Protein AF-A0A3C0Y148-F1 (afdb_monomer_lite)

Sequence (376 aa):
MMKISKRAYILLGVFLISLIPVYYTIFHAMPSPDDFAMADIDRDSSLFVESVRLAVWYWVGWVGMWFASFYETFCNPLNLFSDIRGWYGVVMCLVFTFFLASVFMLVRAVLRNLLHEEEKDALVYGFVLTAFVMVNIDIYFEIFMWLCGSHYGVAVSLSFFFIALLTGHLEHGRGVVSAVILSLLGMITCSNYMVAVWVGVVYLFLLIRDRKKGDGTPAGIRYYLGVKVVPLYFCVLGGLSAVLAPGNFSRNTSMDSSSLSFWKTGLQNTFIAYRDFSKQLIFNPLLFFGLALTVILAYHIAKRKGTTLSFRPVPLLLCLFAVPPVMLLPVALGYDHHDFPNRIQFVFNTYSITAALTGAVILGIVLAEKTEFDRK

Radius of gyration: 21.57 Å; chains: 1; bounding box: 63×50×64 Å

pLDDT: mean 87.16, std 10.18, range [50.34, 98.12]

Structure (mmCIF, N/CA/C/O backbone):
data_AF-A0A3C0Y148-F1
#
_entry.id   AF-A0A3C0Y148-F1
#
loop_
_atom_site.group_PDB
_atom_site.id
_atom_site.type_symbol
_atom_site.label_atom_id
_atom_site.label_alt_id
_atom_site.label_comp_id
_atom_site.label_asym_id
_atom_site.label_entity_id
_atom_site.label_seq_id
_atom_site.pdbx_PDB_ins_code
_atom_site.Cartn_x
_atom_site.Cartn_y
_atom_site.Cartn_z
_atom_site.occupancy
_atom_site.B_iso_or_equiv
_atom_site.auth_seq_id
_atom_site.auth_comp_id
_atom_site.auth_asym_id
_atom_site.auth_atom_id
_atom_site.pdbx_PDB_model_num
ATOM 1 N N . MET A 1 1 ? -28.955 -7.710 5.550 1.00 52.69 1 MET A N 1
ATOM 2 C CA . MET A 1 1 ? -27.881 -7.028 4.786 1.00 52.69 1 MET A CA 1
ATOM 3 C C . MET A 1 1 ? -28.086 -5.524 4.877 1.00 52.69 1 MET A C 1
ATOM 5 O O . MET A 1 1 ? -29.118 -5.052 4.417 1.00 52.69 1 MET A O 1
ATOM 9 N N . MET A 1 2 ? -27.145 -4.768 5.453 1.00 68.44 2 MET A N 1
ATOM 10 C CA . MET A 1 2 ? -27.220 -3.300 5.414 1.00 68.44 2 MET A CA 1
ATOM 11 C C . MET A 1 2 ? -27.095 -2.806 3.965 1.00 68.44 2 MET A C 1
ATOM 13 O O . MET A 1 2 ? -26.196 -3.237 3.227 1.00 68.44 2 MET A O 1
ATOM 17 N N . LYS A 1 3 ? -28.034 -1.949 3.552 1.00 85.56 3 LYS A N 1
ATOM 18 C CA . LYS A 1 3 ? -28.029 -1.269 2.252 1.00 85.56 3 LYS A CA 1
ATOM 19 C C . LYS A 1 3 ? -27.154 -0.017 2.355 1.00 85.56 3 LYS A C 1
ATOM 21 O O . LYS A 1 3 ? -27.186 0.652 3.381 1.00 85.56 3 LYS A O 1
ATOM 26 N N . ILE A 1 4 ? -26.378 0.263 1.311 1.00 91.31 4 ILE A N 1
ATOM 27 C CA . ILE A 1 4 ? -25.636 1.526 1.178 1.00 91.31 4 ILE A CA 1
ATOM 28 C C . ILE A 1 4 ? -26.664 2.645 0.963 1.00 91.31 4 ILE A C 1
ATOM 30 O O . ILE A 1 4 ? -27.636 2.448 0.223 1.00 91.31 4 ILE A O 1
ATOM 34 N N . SER A 1 5 ? -26.495 3.795 1.615 1.00 94.75 5 SER A N 1
ATOM 35 C CA . SER A 1 5 ? -27.419 4.916 1.432 1.00 94.75 5 SER A CA 1
ATOM 36 C C . SER A 1 5 ? -27.313 5.514 0.030 1.00 94.75 5 SER A C 1
ATOM 38 O O . SER A 1 5 ? -26.276 5.465 -0.634 1.00 94.75 5 SER A O 1
ATOM 40 N N . LYS A 1 6 ? -28.393 6.161 -0.425 1.00 95.69 6 LYS A N 1
ATOM 41 C CA . LYS A 1 6 ? -28.408 6.876 -1.711 1.00 95.69 6 LYS A CA 1
ATOM 42 C C . LYS A 1 6 ? -27.272 7.908 -1.810 1.00 95.69 6 LYS A C 1
ATOM 44 O O . LYS A 1 6 ? -26.701 8.070 -2.880 1.00 95.69 6 LYS A O 1
ATOM 49 N N . ARG A 1 7 ? -26.923 8.578 -0.703 1.00 95.94 7 ARG A N 1
ATOM 50 C CA . ARG A 1 7 ? -25.850 9.588 -0.656 1.00 95.94 7 ARG A CA 1
ATOM 51 C C . ARG A 1 7 ? -24.476 8.962 -0.886 1.00 95.94 7 ARG A C 1
ATOM 53 O O . ARG A 1 7 ? -23.726 9.465 -1.715 1.00 95.94 7 ARG A O 1
ATOM 60 N N . ALA A 1 8 ? -24.186 7.847 -0.217 1.00 94.69 8 ALA A N 1
ATOM 61 C CA . ALA A 1 8 ? -22.944 7.107 -0.414 1.00 94.69 8 ALA A CA 1
ATOM 62 C C . ALA A 1 8 ? -22.823 6.565 -1.851 1.00 94.69 8 ALA A C 1
ATOM 64 O O . ALA A 1 8 ? -21.765 6.693 -2.460 1.00 94.69 8 ALA A O 1
ATOM 65 N N . TYR A 1 9 ? -23.913 6.054 -2.439 1.00 95.56 9 TYR A N 1
ATOM 66 C CA . TYR A 1 9 ? -23.920 5.647 -3.851 1.00 95.56 9 TYR A CA 1
ATOM 67 C C . TYR A 1 9 ? -23.642 6.804 -4.812 1.00 95.56 9 TYR A C 1
ATOM 69 O O . TYR A 1 9 ? -22.845 6.640 -5.732 1.00 95.56 9 TYR A O 1
ATOM 77 N N . ILE A 1 10 ? -24.281 7.961 -4.608 1.00 97.00 10 ILE A N 1
ATOM 78 C CA . ILE A 1 10 ? -24.050 9.146 -5.444 1.00 97.00 10 ILE A CA 1
ATOM 79 C C . ILE A 1 10 ? -22.590 9.583 -5.338 1.00 97.00 10 ILE A C 1
ATOM 81 O O . ILE A 1 10 ? -21.957 9.803 -6.364 1.00 97.00 10 ILE A O 1
ATOM 85 N N . LEU A 1 11 ? -22.041 9.658 -4.122 1.00 96.56 11 LEU A N 1
ATOM 86 C CA . LEU A 1 11 ? -20.648 10.044 -3.917 1.00 96.56 11 LEU A CA 1
ATOM 87 C C . LEU A 1 11 ? -19.682 9.083 -4.622 1.00 96.56 11 LEU A C 1
ATOM 89 O O . LEU A 1 11 ? -18.785 9.533 -5.329 1.00 96.56 11 LEU A O 1
ATOM 93 N N . LEU A 1 12 ? -19.883 7.771 -4.464 1.00 96.56 12 LEU A N 1
ATOM 94 C CA . LEU A 1 12 ? -19.076 6.767 -5.152 1.00 96.56 12 LEU A CA 1
ATOM 95 C C . LEU A 1 12 ? -19.204 6.899 -6.674 1.00 96.56 12 LEU A C 1
ATOM 97 O O . LEU A 1 12 ? -18.200 6.837 -7.370 1.00 96.56 12 LEU A O 1
ATOM 101 N N . GLY A 1 13 ? -20.415 7.119 -7.192 1.00 97.00 13 GLY A N 1
ATOM 102 C CA . GLY A 1 13 ? -20.649 7.334 -8.620 1.00 97.00 13 GLY A CA 1
ATOM 103 C C . GLY A 1 13 ? -19.918 8.565 -9.159 1.00 97.00 13 GLY A C 1
ATOM 104 O O . GLY A 1 13 ? -19.234 8.465 -10.172 1.00 97.00 13 GLY A O 1
ATOM 105 N N . VAL A 1 14 ? -19.996 9.700 -8.456 1.00 96.69 14 VAL A N 1
ATOM 106 C CA . VAL A 1 14 ? -19.265 10.931 -8.809 1.00 96.69 14 VAL A CA 1
ATOM 107 C C . VAL A 1 14 ? -17.757 10.689 -8.795 1.00 96.69 14 VAL A C 1
ATOM 109 O O . VAL A 1 14 ? -17.070 11.078 -9.736 1.00 96.69 14 VAL A O 1
ATOM 112 N N . PHE A 1 15 ? -17.248 9.993 -7.775 1.00 95.50 15 PHE A N 1
ATOM 113 C CA . PHE A 1 15 ? -15.838 9.624 -7.701 1.00 95.50 15 PHE A CA 1
ATOM 114 C C . PHE A 1 15 ? -15.419 8.741 -8.885 1.00 95.50 15 PHE A C 1
ATOM 116 O O . PHE A 1 15 ? -14.456 9.065 -9.572 1.00 95.50 15 PHE A O 1
ATOM 123 N N . LEU A 1 16 ? -16.164 7.678 -9.196 1.00 95.62 16 LEU A N 1
ATOM 124 C CA . LEU A 1 16 ? -15.852 6.789 -10.320 1.00 95.62 16 LEU A CA 1
ATOM 125 C C . LEU A 1 16 ? -15.888 7.519 -11.671 1.00 95.62 16 LEU A C 1
ATOM 127 O O . LEU A 1 16 ? -15.011 7.297 -12.501 1.00 95.62 16 LEU A O 1
ATOM 131 N N . ILE A 1 17 ? -16.846 8.427 -11.876 1.00 96.75 17 ILE A N 1
ATOM 132 C CA . ILE A 1 17 ? -16.904 9.272 -13.079 1.00 96.75 17 ILE A CA 1
ATOM 133 C C . ILE A 1 17 ? -15.676 10.188 -13.155 1.00 96.75 17 ILE A C 1
ATOM 135 O O . ILE A 1 17 ? -15.088 10.335 -14.225 1.00 96.75 17 ILE A O 1
ATOM 139 N N . SER A 1 18 ? -15.242 10.759 -12.027 1.00 93.56 18 SER A N 1
ATOM 140 C CA . SER A 1 18 ? -14.049 11.617 -11.974 1.00 93.56 18 SER A CA 1
ATOM 141 C C . SER A 1 18 ? -12.744 10.883 -12.305 1.00 93.56 18 SER A C 1
ATOM 143 O O . SER A 1 18 ? -11.774 11.524 -12.696 1.00 93.56 18 SER A O 1
ATOM 145 N N . LEU A 1 19 ? -12.723 9.547 -12.214 1.00 94.12 19 LEU A N 1
ATOM 146 C CA . LEU A 1 19 ? -11.573 8.731 -12.605 1.00 94.12 19 LEU A CA 1
ATOM 147 C C . LEU A 1 19 ? -11.515 8.450 -14.114 1.00 94.12 19 LEU A C 1
ATOM 149 O O . LEU A 1 19 ? -10.474 8.005 -14.591 1.00 94.12 19 LEU A O 1
ATOM 153 N N . ILE A 1 20 ? -12.582 8.705 -14.883 1.00 95.38 20 ILE A N 1
ATOM 154 C CA . ILE A 1 20 ? -12.613 8.416 -16.330 1.00 95.38 20 ILE A CA 1
ATOM 155 C C . ILE A 1 20 ? -11.461 9.106 -17.082 1.00 95.38 20 ILE A C 1
ATOM 157 O O . ILE A 1 20 ? -10.777 8.411 -17.834 1.00 95.38 20 ILE A O 1
ATOM 161 N N . PRO A 1 21 ? -11.164 10.409 -16.876 1.00 93.38 21 PRO A N 1
ATOM 162 C CA . PRO A 1 21 ? -10.022 11.048 -17.532 1.00 93.38 21 PRO A CA 1
ATOM 163 C C . PRO A 1 21 ? -8.678 10.398 -17.168 1.00 93.38 21 PRO A C 1
ATOM 165 O O . PRO A 1 21 ? -7.797 10.289 -18.020 1.00 93.38 21 PRO A O 1
ATOM 168 N N . VAL A 1 22 ? -8.529 9.920 -15.926 1.00 91.94 22 VAL A N 1
ATOM 169 C CA . VAL A 1 22 ? -7.312 9.240 -15.454 1.00 91.94 22 VAL A CA 1
ATOM 170 C C . VAL A 1 22 ? -7.137 7.910 -16.184 1.00 91.94 22 VAL A C 1
ATOM 172 O O . VAL A 1 22 ? -6.092 7.681 -16.784 1.00 91.94 22 VAL A O 1
ATOM 175 N N . TYR A 1 23 ? -8.180 7.074 -16.224 1.00 94.06 23 TYR A N 1
ATOM 176 C CA . TYR A 1 23 ? -8.165 5.819 -16.985 1.00 94.06 23 TYR A CA 1
ATOM 177 C C . TYR A 1 23 ? -7.927 6.043 -18.477 1.00 94.06 23 TYR A C 1
ATOM 179 O O . TYR A 1 23 ? -7.158 5.304 -19.081 1.00 94.06 23 TYR A O 1
ATOM 187 N N . TYR A 1 24 ? -8.546 7.065 -19.070 1.00 94.25 24 TYR A N 1
ATOM 188 C CA . TYR A 1 24 ? -8.332 7.403 -20.477 1.00 94.25 24 TYR A CA 1
ATOM 189 C C . TYR A 1 24 ? -6.867 7.765 -20.750 1.00 94.25 24 TYR A C 1
ATOM 191 O O . TYR A 1 24 ? -6.277 7.305 -21.724 1.00 94.25 24 TYR A O 1
ATOM 199 N N . THR A 1 25 ? -6.261 8.545 -19.856 1.00 92.50 25 THR A N 1
ATOM 200 C CA . THR A 1 25 ? -4.861 8.961 -19.977 1.00 92.50 25 THR A CA 1
ATOM 201 C C . THR A 1 25 ? -3.908 7.777 -19.817 1.00 92.50 25 THR A C 1
ATOM 203 O O . THR A 1 25 ? -2.996 7.620 -20.622 1.00 92.50 25 THR A O 1
ATOM 206 N N . ILE A 1 26 ? -4.150 6.912 -18.828 1.00 92.94 26 ILE A N 1
ATOM 207 C CA . ILE A 1 26 ? -3.382 5.679 -18.614 1.00 92.94 26 ILE A CA 1
ATOM 208 C C . ILE A 1 26 ? -3.500 4.749 -19.827 1.00 92.94 26 ILE A C 1
ATOM 210 O O . ILE A 1 26 ? -2.498 4.230 -20.311 1.00 92.94 26 ILE A O 1
ATOM 214 N N . PHE A 1 27 ? -4.714 4.565 -20.351 1.00 93.44 27 PHE A N 1
ATOM 215 C CA . PHE A 1 27 ? -4.968 3.668 -21.476 1.00 93.44 27 PHE A CA 1
ATOM 216 C C . PHE A 1 27 ? -4.222 4.092 -22.748 1.00 93.44 27 PHE A C 1
ATOM 218 O O . PHE A 1 27 ? -3.782 3.248 -23.522 1.00 93.44 27 PHE A O 1
ATOM 225 N N . HIS A 1 28 ? -4.071 5.399 -22.959 1.00 92.25 28 HIS A N 1
ATOM 226 C CA . HIS A 1 28 ? -3.367 5.956 -24.111 1.00 92.25 28 HIS A CA 1
ATOM 227 C C . HIS A 1 28 ? -1.892 6.286 -23.843 1.00 92.25 28 HIS A C 1
ATOM 229 O O . HIS A 1 28 ? -1.231 6.843 -24.724 1.00 92.25 28 HIS A O 1
ATOM 235 N N . ALA A 1 29 ? -1.365 5.947 -22.664 1.00 89.31 29 ALA A N 1
ATOM 236 C CA . ALA A 1 29 ? 0.044 6.133 -22.361 1.00 89.31 29 ALA A CA 1
ATOM 237 C C . ALA A 1 29 ? 0.913 5.187 -23.206 1.00 89.31 29 ALA A C 1
ATOM 239 O O . ALA A 1 29 ? 0.540 4.047 -23.489 1.00 89.31 29 ALA A O 1
ATOM 240 N N . MET A 1 30 ? 2.073 5.680 -23.639 1.00 85.62 30 MET A N 1
ATOM 241 C CA . MET A 1 30 ? 3.012 4.912 -24.456 1.00 85.62 30 MET A CA 1
ATOM 242 C C . MET A 1 30 ? 4.079 4.260 -23.571 1.00 85.62 30 MET A C 1
ATOM 244 O O . MET A 1 30 ? 4.468 4.863 -22.567 1.00 85.62 30 MET A O 1
ATOM 248 N N . PRO A 1 31 ? 4.594 3.076 -23.950 1.00 87.44 31 PRO A N 1
ATOM 249 C CA . PRO A 1 31 ? 5.736 2.480 -23.274 1.00 87.44 31 PRO A CA 1
ATOM 250 C C . PRO A 1 31 ? 6.933 3.436 -23.249 1.00 87.44 31 PRO A C 1
ATOM 252 O O . PRO A 1 31 ? 7.277 4.058 -24.258 1.00 87.44 31 PRO A O 1
ATOM 255 N N . SER A 1 32 ? 7.554 3.547 -22.084 1.00 87.56 32 SER A N 1
ATOM 256 C CA . SER A 1 32 ? 8.812 4.247 -21.860 1.00 87.56 32 SER A CA 1
ATOM 257 C C . SER A 1 32 ? 10.003 3.392 -22.327 1.00 87.56 32 SER A C 1
ATOM 259 O O . SER A 1 32 ? 9.869 2.172 -22.449 1.00 87.56 32 SER A O 1
ATOM 261 N N . PRO A 1 33 ? 11.190 3.985 -22.567 1.00 86.50 33 PRO A N 1
ATOM 262 C CA . PRO A 1 33 ? 12.399 3.230 -22.917 1.00 86.50 33 PRO A CA 1
ATOM 263 C C . PRO A 1 33 ? 12.731 2.093 -21.939 1.00 86.50 33 PRO A C 1
ATOM 265 O O . PRO A 1 33 ? 13.149 1.019 -22.370 1.00 86.50 33 PRO A O 1
ATOM 268 N N . ASP A 1 34 ? 12.483 2.296 -20.642 1.00 83.69 34 ASP A N 1
ATOM 269 C CA . ASP A 1 34 ? 12.737 1.292 -19.604 1.00 83.69 34 ASP A CA 1
ATOM 270 C C . ASP A 1 34 ? 11.835 0.053 -19.764 1.00 83.69 34 ASP A C 1
ATOM 272 O O . ASP A 1 34 ? 12.247 -1.063 -19.452 1.00 83.69 34 ASP A O 1
ATOM 276 N N . ASP A 1 35 ? 10.624 0.218 -20.304 1.00 86.38 35 ASP A N 1
ATOM 277 C CA . ASP A 1 35 ? 9.703 -0.902 -20.536 1.00 86.38 35 ASP A CA 1
ATOM 278 C C . ASP A 1 35 ? 10.192 -1.811 -21.663 1.00 86.38 35 ASP A C 1
ATOM 280 O O . ASP A 1 35 ? 10.000 -3.027 -21.602 1.00 86.38 35 ASP A O 1
ATOM 284 N N . PHE A 1 36 ? 10.851 -1.230 -22.672 1.00 87.44 36 PHE A N 1
ATOM 285 C CA . PHE A 1 36 ? 11.494 -1.985 -23.745 1.00 87.44 36 PHE A CA 1
ATOM 286 C C . PHE A 1 36 ? 12.719 -2.745 -23.237 1.00 87.44 36 PHE A C 1
ATOM 288 O O . PHE A 1 36 ? 12.919 -3.887 -23.641 1.00 87.44 36 PHE A O 1
ATOM 295 N N . ALA A 1 37 ? 13.494 -2.166 -22.313 1.00 85.56 37 ALA A N 1
ATOM 296 C CA . ALA A 1 37 ? 14.628 -2.856 -21.696 1.00 85.56 37 ALA A CA 1
ATOM 297 C C . ALA A 1 37 ? 14.189 -4.116 -20.926 1.00 85.56 37 ALA A C 1
ATOM 299 O O . ALA A 1 37 ? 14.881 -5.129 -20.950 1.00 85.56 37 ALA A O 1
ATOM 300 N N . MET A 1 38 ? 13.004 -4.089 -20.307 1.00 86.81 38 MET A N 1
ATOM 301 C CA . MET A 1 38 ? 12.424 -5.251 -19.616 1.00 86.81 38 MET A CA 1
ATOM 302 C C . MET A 1 38 ? 11.699 -6.241 -20.544 1.00 86.81 38 MET A C 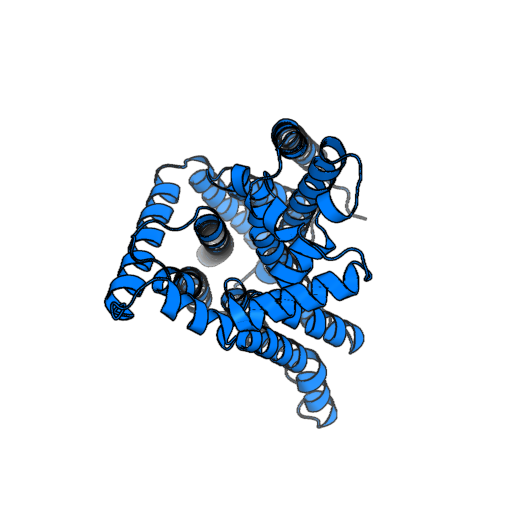1
ATOM 304 O O . MET A 1 38 ? 11.219 -7.282 -20.083 1.00 86.81 38 MET A O 1
ATOM 308 N N . ALA A 1 39 ? 11.600 -5.925 -21.838 1.00 85.94 39 ALA A N 1
ATOM 309 C CA . ALA A 1 39 ? 11.008 -6.772 -22.873 1.00 85.94 39 ALA A CA 1
ATOM 310 C C . ALA A 1 39 ? 12.053 -7.490 -23.749 1.00 85.94 39 ALA A C 1
ATOM 312 O O . ALA A 1 39 ? 11.691 -8.270 -24.629 1.00 85.94 39 ALA A O 1
ATOM 313 N N . ASP A 1 40 ? 13.344 -7.242 -23.516 1.00 80.06 40 ASP A N 1
ATOM 314 C CA . ASP A 1 40 ? 14.441 -7.877 -24.247 1.00 80.06 40 ASP A CA 1
ATOM 315 C C . ASP A 1 40 ? 14.705 -9.292 -23.702 1.00 80.06 40 ASP A C 1
ATOM 317 O O . ASP A 1 40 ? 15.634 -9.534 -22.932 1.00 80.06 40 ASP A O 1
ATOM 321 N N . ILE A 1 41 ? 13.797 -10.219 -24.027 1.00 82.12 41 ILE A N 1
ATOM 322 C CA . ILE A 1 41 ? 13.858 -11.624 -23.605 1.00 82.12 41 ILE A CA 1
ATOM 323 C C . ILE A 1 41 ? 14.256 -12.547 -24.757 1.00 82.12 41 ILE A C 1
ATOM 325 O O . ILE A 1 41 ? 13.813 -12.385 -25.898 1.00 82.12 41 ILE A O 1
ATOM 329 N N . ASP A 1 42 ? 15.037 -13.575 -24.429 1.00 76.19 42 ASP A N 1
ATOM 330 C CA . ASP A 1 42 ? 15.340 -14.663 -25.352 1.00 76.19 42 ASP A CA 1
ATOM 331 C C . ASP A 1 42 ? 14.078 -15.514 -25.589 1.00 76.19 42 ASP A C 1
ATOM 333 O O . ASP A 1 42 ? 13.463 -16.033 -24.653 1.00 76.19 42 ASP A O 1
ATOM 337 N N . ARG A 1 43 ? 13.658 -15.643 -26.852 1.00 74.50 43 ARG A N 1
ATOM 338 C CA . ARG A 1 43 ? 12.416 -16.341 -27.226 1.00 74.50 43 ARG A CA 1
ATOM 339 C C . ARG A 1 43 ? 12.562 -17.861 -27.283 1.00 74.50 43 ARG A C 1
ATOM 341 O O . ARG A 1 43 ? 11.562 -18.544 -27.507 1.00 74.50 43 ARG A O 1
ATOM 348 N N . ASP A 1 44 ? 13.759 -18.389 -27.042 1.00 83.06 44 ASP A N 1
ATOM 349 C CA . ASP A 1 44 ? 14.019 -19.830 -27.056 1.00 83.06 44 ASP A CA 1
ATOM 350 C C . ASP A 1 44 ? 13.497 -20.555 -25.797 1.00 83.06 44 ASP A C 1
ATOM 352 O O . ASP A 1 44 ? 13.503 -21.788 -25.730 1.00 83.06 44 ASP A O 1
ATOM 356 N N . SER A 1 45 ? 13.001 -19.822 -24.791 1.00 86.88 45 SER A N 1
ATOM 357 C CA . SER A 1 45 ? 12.450 -20.387 -23.555 1.00 86.88 45 SER A CA 1
ATOM 358 C C . SER A 1 45 ? 11.094 -19.775 -23.163 1.00 86.88 45 SER A C 1
ATOM 360 O O . SER A 1 45 ? 10.612 -18.809 -23.750 1.00 86.88 45 SER A O 1
ATOM 362 N N . SER A 1 46 ? 10.399 -20.393 -22.199 1.00 92.12 46 SER A N 1
ATOM 363 C CA . SER A 1 46 ? 9.093 -19.893 -21.746 1.00 92.12 46 SER A CA 1
ATOM 364 C C . SER A 1 46 ? 9.229 -18.561 -20.997 1.00 92.12 46 SER A C 1
ATOM 366 O O . SER A 1 46 ? 10.141 -18.409 -20.184 1.00 92.12 46 SER A O 1
ATOM 368 N N . LEU A 1 47 ? 8.247 -17.663 -21.144 1.00 91.62 47 LEU A N 1
ATOM 369 C CA . LEU A 1 47 ? 8.228 -16.352 -20.474 1.00 91.62 47 LEU A CA 1
ATOM 370 C C . LEU A 1 47 ? 8.457 -16.428 -18.956 1.00 91.62 47 LEU A C 1
ATOM 372 O O . LEU A 1 47 ? 9.136 -15.578 -18.388 1.00 91.62 47 LEU A O 1
ATOM 376 N N . PHE A 1 48 ? 7.914 -17.448 -18.284 1.00 93.94 48 PHE A N 1
ATOM 377 C CA . PHE A 1 48 ? 8.127 -17.640 -16.848 1.00 93.94 48 PHE A CA 1
ATOM 378 C C . PHE A 1 48 ? 9.605 -17.887 -16.514 1.00 93.94 48 PHE A C 1
ATOM 380 O O . PHE A 1 48 ? 10.138 -17.275 -15.590 1.00 93.94 48 PHE A O 1
ATOM 387 N N . VAL A 1 49 ? 10.269 -18.763 -17.275 1.00 94.31 49 VAL A N 1
ATOM 388 C CA . VAL A 1 49 ? 11.690 -19.087 -17.086 1.00 94.31 49 VAL A CA 1
ATOM 389 C C . VAL A 1 49 ? 12.556 -17.863 -17.365 1.00 94.31 49 VAL A C 1
ATOM 391 O O . VAL A 1 49 ? 13.428 -17.561 -16.554 1.00 94.31 49 VAL A O 1
ATOM 394 N N . GLU A 1 50 ? 12.271 -17.115 -18.433 1.00 93.38 50 GLU A N 1
ATOM 395 C CA . GLU A 1 50 ? 12.981 -15.864 -18.727 1.00 93.38 50 GLU A CA 1
ATOM 396 C C . GLU A 1 50 ? 12.777 -14.801 -17.646 1.00 93.38 50 GLU A C 1
ATOM 398 O O . GLU A 1 50 ? 13.740 -14.195 -17.188 1.00 93.38 50 GLU A O 1
ATOM 403 N N . SER A 1 51 ? 11.555 -14.642 -17.136 1.00 94.50 51 SER A N 1
ATOM 404 C CA . SER A 1 51 ? 11.276 -13.693 -16.048 1.00 94.50 51 SER A CA 1
ATOM 405 C C . SER A 1 51 ? 12.043 -14.043 -14.770 1.00 94.50 51 SER A C 1
ATOM 407 O O . SER A 1 51 ? 12.540 -13.158 -14.075 1.00 94.50 51 SER A O 1
ATOM 409 N N . VAL A 1 52 ? 12.182 -15.337 -14.455 1.00 95.12 52 VAL A N 1
ATOM 410 C CA . VAL A 1 52 ? 13.005 -15.798 -13.324 1.00 95.12 52 VAL A CA 1
ATOM 411 C C . VAL A 1 52 ? 14.491 -15.554 -13.591 1.00 95.12 52 VAL A C 1
ATOM 413 O O . VAL A 1 52 ? 15.188 -15.060 -12.706 1.00 95.12 52 VAL A O 1
ATOM 416 N N . ARG A 1 53 ? 14.985 -15.871 -14.794 1.00 93.94 53 ARG A N 1
ATOM 417 C CA . ARG A 1 53 ? 16.385 -15.633 -15.184 1.00 93.94 53 ARG A CA 1
ATOM 418 C C . ARG A 1 53 ? 16.742 -14.156 -15.081 1.00 93.94 53 ARG A C 1
ATOM 420 O O . ARG A 1 53 ? 17.755 -13.832 -14.463 1.00 93.94 53 ARG A O 1
ATOM 427 N N . LEU A 1 54 ? 15.892 -13.274 -15.605 1.00 91.75 54 LEU A N 1
ATOM 428 C CA . LEU A 1 54 ? 16.116 -11.835 -15.555 1.00 91.75 54 LEU A CA 1
ATOM 429 C C . LEU A 1 54 ? 16.056 -11.314 -14.114 1.00 91.75 54 LEU A C 1
ATOM 431 O O . LEU A 1 54 ? 16.935 -10.563 -13.702 1.00 91.75 54 LEU A O 1
ATOM 435 N N . ALA A 1 55 ? 15.101 -11.778 -13.302 1.00 94.31 55 ALA A N 1
ATOM 436 C CA . ALA A 1 55 ? 15.043 -11.431 -11.882 1.00 94.31 55 ALA A CA 1
ATOM 437 C C . ALA A 1 55 ? 16.319 -11.824 -11.118 1.00 94.31 55 ALA A C 1
ATOM 439 O O . ALA A 1 55 ? 16.817 -11.041 -10.308 1.00 94.31 55 ALA A O 1
ATOM 440 N N . VAL A 1 56 ? 16.880 -13.008 -11.393 1.00 94.81 56 VAL A N 1
ATOM 441 C CA . VAL A 1 56 ? 18.164 -13.444 -10.819 1.00 94.81 56 VAL A CA 1
ATOM 442 C C . VAL A 1 56 ? 19.313 -12.578 -11.329 1.00 94.81 56 VAL A C 1
ATOM 444 O O . VAL A 1 56 ? 20.154 -12.161 -10.534 1.00 94.81 56 VAL A O 1
ATOM 447 N N . TRP A 1 57 ? 19.343 -12.268 -12.626 1.00 92.75 57 TRP A N 1
ATOM 448 C CA . TRP A 1 57 ? 20.368 -11.409 -13.214 1.00 92.75 57 TRP A CA 1
ATOM 449 C C . TRP A 1 57 ? 20.377 -10.018 -12.568 1.00 92.75 57 TRP A C 1
ATOM 451 O O . TRP A 1 57 ? 21.428 -9.568 -12.113 1.00 92.75 57 TRP A O 1
ATOM 461 N N . TYR A 1 58 ? 19.209 -9.382 -12.411 1.00 90.50 58 TYR A N 1
ATOM 462 C CA . TYR A 1 58 ? 19.085 -8.109 -11.695 1.00 90.50 58 TYR A CA 1
ATOM 463 C C . TYR A 1 58 ? 19.502 -8.235 -10.231 1.00 90.50 58 TYR A C 1
ATOM 465 O O . TYR A 1 58 ? 20.234 -7.381 -9.732 1.00 90.50 58 TYR A O 1
ATOM 473 N N . TRP A 1 59 ? 19.097 -9.306 -9.547 1.00 92.44 59 TRP A N 1
ATOM 474 C CA . TRP A 1 59 ? 19.449 -9.525 -8.145 1.00 92.44 59 TRP A CA 1
ATOM 475 C C . TRP A 1 59 ? 20.966 -9.647 -7.929 1.00 92.44 59 TRP A C 1
ATOM 477 O O . TRP A 1 59 ? 21.509 -9.085 -6.974 1.00 92.44 59 TRP A O 1
ATOM 487 N N . VAL A 1 60 ? 21.672 -10.335 -8.832 1.00 92.31 60 VAL A N 1
ATOM 488 C CA . VAL A 1 60 ? 23.134 -10.488 -8.770 1.00 92.31 60 VAL A CA 1
ATOM 489 C C . VAL A 1 60 ? 23.868 -9.242 -9.277 1.00 92.31 60 VAL A C 1
ATOM 491 O O . VAL A 1 60 ? 24.904 -8.896 -8.719 1.00 92.31 60 VAL A O 1
ATOM 494 N N . GLY A 1 61 ? 23.363 -8.579 -10.321 1.00 85.94 61 GLY A N 1
ATOM 495 C CA . GLY A 1 61 ? 24.125 -7.589 -11.089 1.00 85.94 61 GLY A CA 1
ATOM 496 C C . GLY A 1 61 ? 23.706 -6.126 -10.933 1.00 85.94 61 GLY A C 1
ATOM 497 O O . GLY A 1 61 ? 24.497 -5.251 -11.273 1.00 85.94 61 GLY A O 1
ATOM 498 N N . TRP A 1 62 ? 22.501 -5.832 -10.427 1.00 83.31 62 TRP A N 1
ATOM 499 C CA . TRP A 1 62 ? 21.952 -4.468 -10.469 1.00 83.31 62 TRP A CA 1
ATOM 500 C C . TRP A 1 62 ? 21.175 -4.009 -9.229 1.00 83.31 62 TRP A C 1
ATOM 502 O O . TRP A 1 62 ? 21.490 -2.970 -8.651 1.00 83.31 62 TRP A O 1
ATOM 512 N N . VAL A 1 63 ? 20.113 -4.715 -8.830 1.00 85.25 63 VAL A N 1
ATOM 513 C CA . VAL A 1 63 ? 19.254 -4.307 -7.711 1.00 85.25 63 VAL A CA 1
ATOM 514 C C . VAL A 1 63 ? 18.529 -5.497 -7.093 1.00 85.25 63 VAL A C 1
ATOM 516 O O . VAL A 1 63 ? 18.026 -6.372 -7.789 1.00 85.25 63 VAL A O 1
ATOM 519 N N . GLY A 1 64 ? 18.401 -5.505 -5.768 1.00 86.25 64 GLY A N 1
ATOM 520 C CA . GLY A 1 64 ? 17.775 -6.608 -5.034 1.00 86.25 64 GLY A CA 1
ATOM 521 C C . GLY A 1 64 ? 16.255 -6.736 -5.132 1.00 86.25 64 GLY A C 1
ATOM 522 O O . GLY A 1 64 ? 15.678 -7.571 -4.441 1.00 86.25 64 GLY A O 1
ATOM 523 N N . MET A 1 65 ? 15.583 -5.945 -5.969 1.00 90.00 65 MET A N 1
ATOM 524 C CA . MET A 1 65 ? 14.121 -5.961 -6.115 1.00 90.00 65 MET A CA 1
ATOM 525 C C . MET A 1 65 ? 13.656 -7.081 -7.054 1.00 90.00 65 MET A C 1
ATOM 527 O O . MET A 1 65 ? 12.971 -6.830 -8.040 1.00 90.00 65 MET A O 1
ATOM 531 N N . TRP A 1 66 ? 14.027 -8.327 -6.753 1.00 92.06 66 TRP A N 1
ATOM 532 C CA . TRP A 1 66 ? 13.850 -9.458 -7.670 1.00 92.06 66 TRP A CA 1
ATOM 533 C C . TR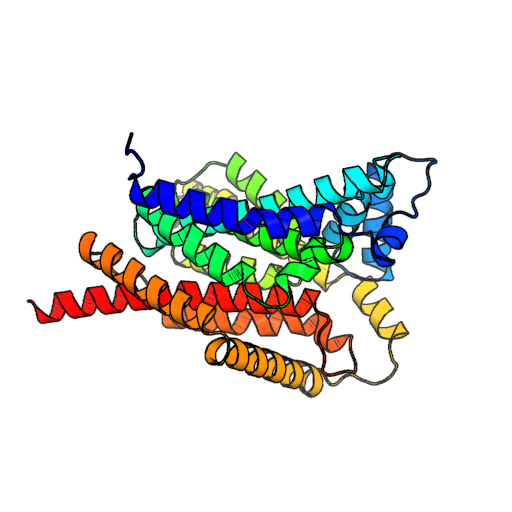P A 1 66 ? 12.391 -9.673 -8.096 1.00 92.06 66 TRP A C 1
ATOM 535 O O . TRP A 1 66 ? 12.138 -10.008 -9.250 1.00 92.06 66 TRP A O 1
ATOM 545 N N . PHE A 1 67 ? 11.412 -9.444 -7.211 1.00 93.94 67 PHE A N 1
ATOM 546 C CA . PHE A 1 67 ? 10.004 -9.575 -7.590 1.00 93.94 67 PHE A CA 1
ATOM 547 C C . PHE A 1 67 ? 9.547 -8.457 -8.528 1.00 93.94 67 PHE A C 1
ATOM 549 O O . PHE A 1 67 ? 8.715 -8.712 -9.392 1.00 93.94 67 PHE A O 1
ATOM 556 N N . ALA A 1 68 ? 10.085 -7.241 -8.380 1.00 92.44 68 ALA A N 1
ATOM 557 C CA . ALA A 1 68 ? 9.800 -6.156 -9.315 1.00 92.44 68 ALA A CA 1
ATOM 558 C C . ALA A 1 68 ? 10.302 -6.532 -10.711 1.00 92.44 68 ALA A C 1
ATOM 560 O O . ALA A 1 68 ? 9.510 -6.521 -11.642 1.00 92.44 68 ALA A O 1
ATOM 561 N N . SER A 1 69 ? 11.549 -7.001 -10.820 1.00 92.44 69 SER A N 1
ATOM 562 C CA . SER A 1 69 ? 12.113 -7.467 -12.090 1.00 92.44 69 SER A CA 1
ATOM 563 C C . SER A 1 69 ? 11.321 -8.636 -12.684 1.00 92.44 69 SER A C 1
ATOM 565 O O . SER A 1 69 ? 10.992 -8.615 -13.863 1.00 92.44 69 SER A O 1
ATOM 567 N N . PHE A 1 70 ? 10.936 -9.625 -11.866 1.00 94.62 70 PHE A N 1
ATOM 568 C CA . PHE A 1 70 ? 10.071 -10.720 -12.318 1.00 94.62 70 PHE A CA 1
ATOM 569 C C . PHE A 1 70 ? 8.734 -10.194 -12.856 1.00 94.62 70 PHE A C 1
ATOM 571 O O . PHE A 1 70 ? 8.306 -10.594 -13.934 1.00 94.62 70 PHE A O 1
ATOM 578 N N . TYR A 1 71 ? 8.072 -9.302 -12.113 1.00 94.38 71 TYR A N 1
ATOM 579 C CA . TYR A 1 71 ? 6.791 -8.711 -12.495 1.00 94.38 71 TYR A CA 1
ATOM 580 C C . TYR A 1 71 ? 6.904 -7.904 -13.792 1.00 94.38 71 TYR A C 1
ATOM 582 O O . TYR A 1 71 ? 6.075 -8.069 -14.683 1.00 94.38 71 TYR A O 1
ATOM 590 N N . GLU A 1 72 ? 7.925 -7.059 -13.909 1.00 92.44 72 GLU A N 1
ATOM 591 C CA . GLU A 1 72 ? 8.139 -6.192 -15.067 1.00 92.44 72 GLU A CA 1
ATOM 592 C C . GLU A 1 72 ? 8.367 -6.982 -16.348 1.00 92.44 72 GLU A C 1
ATOM 594 O O . GLU A 1 72 ? 7.901 -6.544 -17.390 1.00 92.44 72 GLU A O 1
ATOM 599 N N . THR A 1 73 ? 9.016 -8.148 -16.283 1.00 92.50 73 THR A N 1
ATOM 600 C CA . THR A 1 73 ? 9.191 -9.034 -17.443 1.00 92.50 73 THR A CA 1
ATOM 601 C C . THR A 1 73 ? 7.955 -9.885 -17.706 1.00 92.50 73 THR A C 1
ATOM 603 O O . THR A 1 73 ? 7.472 -9.946 -18.839 1.00 92.50 73 THR A O 1
ATOM 606 N N . PHE A 1 74 ? 7.421 -10.533 -16.666 1.00 93.19 74 PHE A N 1
ATOM 607 C CA . PHE A 1 74 ? 6.342 -11.513 -16.794 1.00 93.19 74 PHE A CA 1
ATOM 608 C C . PHE A 1 74 ? 5.017 -10.867 -17.196 1.00 93.19 74 PHE A C 1
ATOM 610 O O . PHE A 1 74 ? 4.263 -11.422 -17.991 1.00 93.19 74 PHE A O 1
ATOM 617 N N . CYS A 1 75 ? 4.734 -9.684 -16.650 1.00 92.25 75 CYS A N 1
ATOM 618 C CA . CYS A 1 75 ? 3.528 -8.921 -16.944 1.00 92.25 75 CYS A CA 1
ATOM 619 C C . CYS A 1 75 ? 3.744 -7.888 -18.056 1.00 92.25 75 CYS A C 1
ATOM 621 O O . CYS A 1 75 ? 2.837 -7.090 -18.295 1.00 92.25 75 CYS A O 1
ATOM 623 N N . ASN A 1 76 ? 4.907 -7.877 -18.726 1.00 91.69 76 ASN A N 1
ATOM 624 C CA . ASN A 1 76 ? 5.180 -6.904 -19.778 1.00 91.69 76 ASN A CA 1
ATOM 625 C C . ASN A 1 76 ? 4.235 -7.109 -20.967 1.00 91.69 76 ASN A C 1
ATOM 627 O O . ASN A 1 76 ? 4.312 -8.149 -21.628 1.00 91.69 76 ASN A O 1
ATOM 631 N N . PRO A 1 77 ? 3.390 -6.126 -21.322 1.00 90.19 77 PRO A N 1
ATOM 632 C CA . PRO A 1 77 ? 2.526 -6.239 -22.491 1.00 90.19 77 PRO A CA 1
ATOM 633 C C . PRO A 1 77 ? 3.318 -6.450 -23.788 1.00 90.19 77 PRO A C 1
ATOM 635 O O . PRO A 1 77 ? 2.830 -7.131 -24.686 1.00 90.19 77 PRO A O 1
ATOM 638 N N . LEU A 1 78 ? 4.555 -5.938 -23.858 1.00 89.62 78 LEU A N 1
ATOM 639 C CA . LEU A 1 78 ? 5.461 -6.111 -24.998 1.00 89.62 78 LEU A CA 1
ATOM 640 C C . LEU A 1 78 ? 5.906 -7.570 -25.198 1.00 89.62 78 LEU A C 1
ATOM 642 O O . LEU A 1 78 ? 6.193 -7.970 -26.324 1.00 89.62 78 LEU A O 1
ATOM 646 N N . ASN A 1 79 ? 5.918 -8.367 -24.126 1.00 87.50 79 ASN A N 1
ATOM 647 C CA . ASN A 1 79 ? 6.246 -9.796 -24.167 1.00 87.50 79 ASN A CA 1
ATOM 648 C C . ASN A 1 79 ? 5.014 -10.674 -24.428 1.00 87.50 79 ASN A C 1
ATOM 650 O O . ASN A 1 79 ? 5.145 -11.818 -24.860 1.00 87.50 79 ASN A O 1
ATOM 654 N N . LEU A 1 80 ? 3.819 -10.155 -24.135 1.00 86.38 80 LEU A N 1
ATOM 655 C CA . LEU A 1 80 ? 2.575 -10.923 -24.108 1.00 86.38 80 LEU A CA 1
ATOM 656 C C . LEU A 1 80 ? 1.718 -10.745 -25.365 1.00 86.38 80 LEU A C 1
ATOM 658 O O . LEU A 1 80 ? 0.976 -11.659 -25.727 1.00 86.38 80 LEU A O 1
ATOM 662 N N . PHE A 1 81 ? 1.790 -9.585 -26.022 1.00 86.38 81 PHE A N 1
ATOM 663 C CA . PHE A 1 81 ? 0.843 -9.216 -27.071 1.00 86.38 81 PHE A CA 1
ATOM 664 C C . PHE A 1 81 ? 1.532 -8.642 -28.309 1.00 86.38 81 PHE A C 1
ATOM 666 O O . PHE A 1 81 ? 2.468 -7.854 -28.224 1.00 86.38 81 PHE A O 1
ATOM 673 N N . SER A 1 82 ? 1.012 -8.997 -29.486 1.00 80.25 82 SER A N 1
ATOM 674 C CA . SER A 1 82 ? 1.456 -8.430 -30.765 1.00 80.25 82 SER A CA 1
ATOM 675 C C . SER A 1 82 ? 0.925 -7.013 -31.003 1.00 80.25 82 SER A C 1
ATOM 677 O O . SER A 1 82 ? 1.593 -6.206 -31.645 1.00 80.25 82 SER A O 1
ATOM 679 N N . ASP A 1 83 ? -0.274 -6.700 -30.494 1.00 79.38 83 ASP A N 1
ATOM 680 C CA . ASP A 1 83 ? -0.807 -5.334 -30.474 1.00 79.38 83 ASP A CA 1
ATOM 681 C C . ASP A 1 83 ? -0.374 -4.629 -29.189 1.00 79.38 83 ASP A C 1
ATOM 683 O O . ASP A 1 83 ? -1.016 -4.715 -28.139 1.00 79.38 83 ASP A O 1
ATOM 687 N N . ILE A 1 84 ? 0.749 -3.931 -29.307 1.00 76.75 84 ILE A N 1
ATOM 688 C CA . ILE A 1 84 ? 1.414 -3.255 -28.199 1.00 76.75 84 ILE A CA 1
ATOM 689 C C . ILE A 1 84 ? 0.558 -2.113 -27.640 1.00 76.75 84 ILE A C 1
ATOM 691 O O . ILE A 1 84 ? 0.543 -1.904 -26.432 1.00 76.75 84 ILE A O 1
ATOM 695 N N . ARG A 1 85 ? -0.171 -1.364 -28.478 1.00 72.38 85 ARG A N 1
ATOM 696 C CA . ARG A 1 85 ? -0.822 -0.119 -28.030 1.00 72.38 85 ARG A CA 1
ATOM 697 C C . ARG A 1 85 ? -2.073 -0.386 -27.202 1.00 72.38 85 ARG A C 1
ATOM 699 O O . ARG A 1 85 ? -2.247 0.238 -26.162 1.00 72.38 85 ARG A O 1
ATOM 706 N N . GLY A 1 86 ? -2.932 -1.305 -27.645 1.00 82.19 86 GLY A N 1
ATOM 707 C CA . GLY A 1 86 ? -4.182 -1.602 -26.941 1.00 82.19 86 GLY A CA 1
ATOM 708 C C . GLY A 1 86 ? -3.952 -2.319 -25.611 1.00 82.19 86 GLY A C 1
ATOM 709 O O . GLY A 1 86 ? -4.476 -1.912 -24.574 1.00 82.19 86 GLY A O 1
ATOM 710 N N . TRP A 1 87 ? -3.137 -3.375 -25.621 1.00 89.56 87 TRP A N 1
ATOM 711 C CA . TRP A 1 87 ? -2.943 -4.216 -24.440 1.00 89.56 87 TRP A CA 1
ATOM 712 C C . TRP A 1 87 ? -2.077 -3.579 -23.363 1.00 89.56 87 TRP A C 1
ATOM 714 O O . TRP A 1 87 ? -2.304 -3.840 -22.181 1.00 89.56 87 TRP A O 1
ATOM 724 N N . TYR A 1 88 ? -1.141 -2.708 -23.746 1.00 90.75 88 TYR A N 1
ATOM 725 C CA . TYR A 1 88 ? -0.371 -1.942 -22.778 1.00 90.75 88 TYR A CA 1
ATOM 726 C C . TYR A 1 88 ? -1.280 -1.087 -21.897 1.00 90.75 88 TYR A C 1
ATOM 728 O O . TYR A 1 88 ? -1.278 -1.240 -20.675 1.00 90.75 88 TYR A O 1
ATOM 736 N N . GLY A 1 89 ? -2.160 -0.295 -22.516 1.00 91.69 89 GLY A N 1
ATOM 737 C CA . GLY A 1 89 ? -3.150 0.507 -21.802 1.00 91.69 89 GLY A CA 1
ATOM 738 C C . GLY A 1 89 ? -4.056 -0.316 -20.882 1.00 91.69 89 GLY A C 1
ATOM 739 O O . GLY A 1 89 ? -4.310 0.083 -19.746 1.00 91.69 89 GLY A O 1
ATOM 740 N N . VAL A 1 90 ? -4.512 -1.496 -21.329 1.00 93.12 90 VAL A N 1
ATOM 741 C CA . VAL A 1 90 ? -5.328 -2.403 -20.497 1.00 93.12 90 VAL A CA 1
ATOM 742 C C . VAL A 1 90 ? -4.572 -2.842 -19.244 1.00 93.12 90 VAL A C 1
ATOM 744 O O . VAL A 1 90 ? -5.118 -2.744 -18.144 1.00 93.12 90 VAL A O 1
ATOM 747 N N . VAL A 1 91 ? -3.328 -3.309 -19.385 1.00 93.06 91 VAL A N 1
ATOM 748 C CA . VAL A 1 91 ? -2.520 -3.769 -18.245 1.00 93.06 91 VAL A CA 1
ATOM 749 C C . VAL A 1 91 ? -2.291 -2.632 -17.253 1.00 93.06 91 VAL A C 1
ATOM 751 O O . VAL A 1 91 ? -2.512 -2.814 -16.056 1.00 93.06 91 VAL A O 1
ATOM 754 N N . MET A 1 92 ? -1.966 -1.433 -17.732 1.00 93.69 92 MET A N 1
ATOM 755 C CA . MET A 1 92 ? -1.758 -0.268 -16.870 1.00 93.69 92 MET A CA 1
ATOM 756 C C . MET A 1 92 ? -3.037 0.148 -16.122 1.00 93.69 92 MET A C 1
ATOM 758 O O . MET A 1 92 ? -3.002 0.420 -14.918 1.00 93.69 92 MET A O 1
ATOM 762 N N . CYS A 1 93 ? -4.198 0.098 -16.783 1.00 95.25 93 CYS A N 1
ATOM 763 C CA . CYS A 1 93 ? -5.498 0.308 -16.139 1.00 95.25 93 CYS A CA 1
ATOM 764 C C . CYS A 1 93 ? -5.787 -0.739 -15.049 1.00 95.25 93 CYS A C 1
ATOM 766 O O . CYS A 1 93 ? -6.333 -0.399 -13.994 1.00 95.25 93 CYS A O 1
ATOM 768 N N . LEU A 1 94 ? -5.414 -2.006 -15.265 1.00 95.38 94 LEU A N 1
ATOM 769 C CA . LEU A 1 94 ? -5.555 -3.060 -14.254 1.00 95.38 94 LEU A CA 1
ATOM 770 C C . LEU A 1 94 ? -4.646 -2.811 -13.045 1.00 95.38 94 LEU A C 1
ATOM 772 O O . LEU A 1 94 ? -5.093 -2.994 -11.912 1.00 95.38 94 LEU A O 1
ATOM 776 N N . VAL A 1 95 ? -3.419 -2.331 -13.258 1.00 95.25 95 VAL A N 1
ATOM 777 C CA . VAL A 1 95 ? -2.496 -1.961 -12.171 1.00 95.25 95 VAL A CA 1
ATOM 778 C C . VAL A 1 95 ? -3.060 -0.818 -11.328 1.00 95.25 95 VAL A C 1
ATOM 780 O O . VAL A 1 95 ? -3.087 -0.909 -10.099 1.00 95.25 95 VAL A O 1
ATOM 783 N N . PHE A 1 96 ? -3.585 0.229 -11.966 1.00 95.75 96 PHE A N 1
ATOM 784 C CA . PHE A 1 96 ? -4.229 1.332 -11.251 1.00 95.75 96 PHE A CA 1
ATOM 785 C C . PHE A 1 96 ? -5.497 0.882 -10.503 1.00 95.75 96 PHE A C 1
ATOM 787 O O . PHE A 1 96 ? -5.735 1.277 -9.359 1.00 95.75 96 PHE A O 1
ATOM 794 N N . THR A 1 97 ? -6.282 -0.019 -11.099 1.00 96.88 97 THR A N 1
ATOM 795 C CA . THR A 1 97 ? -7.450 -0.625 -10.438 1.00 96.88 97 THR A CA 1
ATOM 796 C C . THR A 1 97 ? -7.033 -1.429 -9.206 1.00 96.88 97 THR A C 1
ATOM 798 O O . THR A 1 97 ? -7.676 -1.332 -8.158 1.00 96.88 97 THR A O 1
ATOM 801 N N . PHE A 1 98 ? -5.946 -2.199 -9.304 1.00 97.19 98 PHE A N 1
ATOM 802 C CA . PHE A 1 98 ? -5.394 -2.951 -8.181 1.00 97.19 98 PHE A CA 1
ATOM 803 C C . PHE A 1 98 ? -4.952 -2.019 -7.049 1.00 97.19 98 PHE A C 1
ATOM 805 O O . PHE A 1 98 ? -5.283 -2.279 -5.893 1.00 97.19 98 PHE A O 1
ATOM 812 N N . PHE A 1 99 ? -4.324 -0.885 -7.372 1.00 96.44 99 PHE A N 1
ATOM 813 C CA . PHE A 1 99 ? -4.001 0.146 -6.387 1.00 96.44 99 PHE A CA 1
ATOM 814 C C . PHE A 1 99 ? -5.242 0.655 -5.642 1.00 96.44 99 PHE A C 1
ATOM 816 O O . PHE A 1 99 ? -5.279 0.625 -4.409 1.00 96.44 99 PHE A O 1
ATOM 823 N N . LEU A 1 100 ? -6.303 1.038 -6.360 1.00 97.25 100 LEU A N 1
ATOM 824 C CA . LEU A 1 100 ? -7.553 1.493 -5.738 1.00 97.25 100 LEU A CA 1
ATOM 825 C C . LEU A 1 100 ? -8.216 0.400 -4.886 1.00 97.25 100 LEU A C 1
ATOM 827 O O . LEU A 1 100 ? -8.715 0.682 -3.793 1.00 97.25 100 LEU A O 1
ATOM 831 N N . ALA A 1 101 ? -8.196 -0.854 -5.342 1.00 98.12 101 ALA A N 1
ATOM 832 C CA . ALA A 1 101 ? -8.714 -1.988 -4.581 1.00 98.12 101 ALA A CA 1
ATOM 833 C C . ALA A 1 101 ? -7.925 -2.209 -3.278 1.00 98.12 101 ALA A C 1
ATOM 835 O O . ALA A 1 101 ? -8.519 -2.426 -2.217 1.00 98.12 101 ALA A O 1
ATOM 836 N N . SER A 1 102 ? -6.599 -2.088 -3.326 1.00 98.12 102 SER A N 1
ATOM 837 C CA . SER A 1 102 ? -5.737 -2.178 -2.148 1.00 98.12 102 SER A CA 1
ATOM 838 C C . SER A 1 102 ? -5.971 -1.034 -1.162 1.00 98.12 102 SER A C 1
ATOM 840 O O . SER A 1 102 ? -6.048 -1.281 0.043 1.00 98.12 102 SER A O 1
ATOM 842 N N . VAL A 1 103 ? -6.178 0.196 -1.646 1.00 97.69 103 VAL A N 1
ATOM 843 C CA . VAL A 1 103 ? -6.581 1.341 -0.808 1.00 97.69 103 VAL A CA 1
ATOM 844 C C . VAL A 1 103 ? -7.924 1.073 -0.126 1.00 97.69 103 VAL A C 1
ATOM 846 O O . VAL A 1 103 ? -8.044 1.251 1.086 1.00 97.69 103 VAL A O 1
ATOM 849 N N . PHE A 1 104 ? -8.926 0.579 -0.860 1.00 98.00 104 PHE A N 1
ATOM 850 C CA . PHE A 1 104 ? -10.221 0.196 -0.287 1.00 98.00 104 PHE A CA 1
ATOM 851 C C . PHE A 1 104 ? -10.069 -0.841 0.835 1.00 98.00 104 PHE A C 1
ATOM 853 O O . PHE A 1 104 ? -10.679 -0.715 1.902 1.00 98.00 104 PHE A O 1
ATOM 860 N N . MET A 1 105 ? -9.232 -1.859 0.620 1.00 97.75 105 MET A N 1
ATOM 861 C CA . MET A 1 105 ? -8.968 -2.892 1.620 1.00 97.75 105 MET A CA 1
ATOM 862 C C . MET A 1 105 ? -8.244 -2.350 2.853 1.00 97.75 105 MET A C 1
ATOM 864 O O . MET A 1 105 ? -8.610 -2.719 3.972 1.00 97.75 105 MET A O 1
ATOM 868 N N . LEU A 1 106 ? -7.277 -1.448 2.673 1.00 97.12 106 LEU A N 1
ATOM 869 C CA . LEU A 1 106 ? -6.594 -0.779 3.777 1.00 97.12 106 LEU A CA 1
ATOM 870 C C . LEU A 1 106 ? -7.565 0.074 4.600 1.00 97.12 106 LEU A C 1
ATOM 872 O O . LEU A 1 106 ? -7.604 -0.060 5.821 1.00 97.12 106 LEU A O 1
ATOM 876 N N . VAL A 1 107 ? -8.395 0.898 3.951 1.00 97.38 107 VAL A N 1
ATOM 877 C CA . VAL A 1 107 ? -9.411 1.716 4.635 1.00 97.38 107 VAL A CA 1
ATOM 878 C C . VAL A 1 107 ? -10.359 0.832 5.435 1.00 97.38 107 VAL A C 1
ATOM 880 O O . VAL A 1 107 ? -10.626 1.112 6.603 1.00 97.38 107 VAL A O 1
ATOM 883 N N . ARG A 1 108 ? -10.826 -0.277 4.850 1.00 96.38 108 ARG A N 1
ATOM 884 C CA . ARG A 1 108 ? -11.661 -1.245 5.566 1.00 96.38 108 ARG A CA 1
ATOM 885 C C . ARG A 1 108 ? -10.961 -1.791 6.808 1.00 96.38 108 ARG A C 1
ATOM 887 O O . ARG A 1 108 ? -11.593 -1.889 7.858 1.00 96.38 108 ARG A O 1
ATOM 894 N N . ALA A 1 109 ? -9.681 -2.142 6.698 1.00 94.94 109 ALA A N 1
ATOM 895 C CA . ALA A 1 109 ? -8.899 -2.622 7.829 1.00 94.94 109 ALA A CA 1
ATOM 896 C C . ALA A 1 109 ? -8.799 -1.550 8.926 1.00 94.94 109 ALA A C 1
ATOM 898 O O . ALA A 1 109 ? -9.093 -1.848 10.082 1.00 94.94 109 ALA A O 1
ATOM 899 N N . VAL A 1 110 ? -8.487 -0.300 8.566 1.00 94.56 110 VAL A N 1
ATOM 900 C CA . VAL A 1 110 ? -8.386 0.839 9.496 1.00 94.56 110 VAL A CA 1
ATOM 901 C C . VAL A 1 110 ? -9.713 1.121 10.204 1.00 94.56 110 VAL A C 1
ATOM 903 O O . VAL A 1 110 ? -9.741 1.158 11.434 1.00 94.56 110 VAL A O 1
ATOM 906 N N . LEU A 1 111 ? -10.819 1.265 9.464 1.00 95.12 111 LEU A N 1
ATOM 907 C CA . LEU A 1 111 ? -12.147 1.526 10.038 1.00 95.12 111 LEU A CA 1
ATOM 908 C C . LEU A 1 111 ? -12.561 0.424 11.016 1.00 95.12 111 LEU A C 1
ATOM 910 O O . LEU A 1 111 ? -13.044 0.698 12.113 1.00 95.12 111 LEU A O 1
ATOM 914 N N . ARG A 1 112 ? -12.306 -0.833 10.664 1.00 92.25 112 ARG A N 1
ATOM 915 C CA . ARG A 1 112 ? -12.641 -1.959 11.530 1.00 92.25 112 ARG A CA 1
ATOM 916 C C . ARG A 1 112 ? -11.767 -2.024 12.783 1.00 92.25 112 ARG A C 1
ATOM 918 O O . ARG A 1 112 ? -12.267 -2.284 13.874 1.00 92.25 112 ARG A O 1
ATOM 925 N N . ASN A 1 113 ? -10.469 -1.769 12.635 1.00 89.56 113 ASN A N 1
ATOM 926 C CA . ASN A 1 113 ? -9.495 -1.999 13.702 1.00 89.56 113 ASN A CA 1
ATOM 927 C C . ASN A 1 113 ? -9.363 -0.840 14.664 1.00 89.56 113 ASN A C 1
ATOM 929 O O . ASN A 1 113 ? -9.079 -1.077 15.837 1.00 89.56 113 ASN A O 1
ATOM 933 N N . LEU A 1 114 ? -9.488 0.390 14.173 1.00 91.31 114 LEU A N 1
ATOM 934 C CA . LEU A 1 114 ? -9.357 1.588 14.994 1.00 91.31 114 LEU A CA 1
ATOM 935 C C . LEU A 1 114 ? -10.716 2.129 15.428 1.00 91.31 114 LEU A C 1
ATOM 937 O O . LEU A 1 114 ? -10.815 2.621 16.543 1.00 91.31 114 LEU A O 1
ATOM 941 N N . LEU A 1 115 ? -11.746 2.020 14.581 1.00 93.06 115 LEU A N 1
ATOM 942 C CA . LEU A 1 115 ? -13.070 2.603 14.834 1.00 93.06 115 LEU A CA 1
ATOM 943 C C . LEU A 1 115 ? -14.168 1.571 15.132 1.00 93.06 115 LEU A C 1
ATOM 945 O O . LEU A 1 115 ? -15.289 1.962 15.448 1.00 93.06 115 LEU A O 1
ATOM 949 N N . HIS A 1 116 ? -13.875 0.267 15.042 1.00 92.62 116 HIS A N 1
ATOM 950 C CA . HIS A 1 116 ? -14.870 -0.808 15.184 1.00 92.62 116 HIS A CA 1
ATOM 951 C C . HIS A 1 116 ? -16.094 -0.609 14.276 1.00 92.62 116 HIS A C 1
ATOM 953 O O . HIS A 1 116 ? -17.235 -0.908 14.644 1.00 92.62 116 HIS A O 1
ATOM 959 N N . GLU A 1 117 ? -15.842 -0.078 13.078 1.00 93.88 117 GLU A N 1
ATOM 960 C CA . GLU A 1 117 ? -16.874 0.285 12.122 1.00 93.88 117 GLU A CA 1
ATOM 961 C C . GLU A 1 117 ? -16.936 -0.705 10.957 1.00 93.88 117 GLU A C 1
ATOM 963 O O . GLU A 1 117 ? -15.937 -0.984 10.293 1.00 93.88 117 GLU A O 1
ATOM 968 N N . GLU A 1 118 ? -18.139 -1.218 10.699 1.00 92.25 118 GLU A N 1
ATOM 969 C CA . GLU A 1 118 ? -18.431 -2.154 9.606 1.00 92.25 118 GLU A CA 1
ATOM 970 C C . GLU A 1 118 ? -19.548 -1.633 8.683 1.00 92.25 118 GLU A C 1
ATOM 972 O O . GLU A 1 118 ? -19.904 -2.282 7.693 1.00 92.25 118 GLU A O 1
ATOM 977 N N . GLU A 1 119 ? -20.103 -0.448 8.966 1.00 93.69 119 GLU A N 1
ATOM 978 C CA . GLU A 1 119 ? -21.094 0.186 8.109 1.00 93.69 119 GLU A CA 1
ATOM 979 C C . GLU A 1 119 ? -20.528 0.504 6.721 1.00 93.69 119 GLU A C 1
ATOM 981 O O . GLU A 1 119 ? -19.499 1.166 6.560 1.00 93.69 119 GLU A O 1
ATOM 986 N N . LYS A 1 120 ? -21.261 0.076 5.686 1.00 94.88 120 LYS A N 1
ATOM 987 C CA . LYS A 1 120 ? -20.844 0.257 4.290 1.00 94.88 120 LYS A CA 1
ATOM 988 C C . LYS A 1 120 ? -20.716 1.728 3.892 1.00 94.88 120 LYS A C 1
ATOM 990 O O . LYS A 1 120 ? -19.856 2.053 3.085 1.00 94.88 120 LYS A O 1
ATOM 995 N N . ASP A 1 121 ? -21.543 2.604 4.456 1.00 95.38 121 ASP A N 1
ATOM 996 C CA . ASP A 1 121 ? -21.490 4.041 4.182 1.00 95.38 121 ASP A CA 1
ATOM 997 C C . ASP A 1 121 ? -20.182 4.658 4.682 1.00 95.38 121 ASP A C 1
ATOM 999 O O . ASP A 1 121 ? -19.504 5.339 3.921 1.00 95.38 121 ASP A O 1
ATOM 1003 N N . ALA A 1 122 ? -19.785 4.359 5.924 1.00 95.50 122 ALA A N 1
ATOM 1004 C CA . ALA A 1 122 ? -18.509 4.805 6.480 1.00 95.50 122 ALA A CA 1
ATOM 1005 C C . ALA A 1 122 ? -17.326 4.303 5.641 1.00 95.50 122 ALA A C 1
ATOM 1007 O O . ALA A 1 122 ? -16.387 5.055 5.389 1.00 95.50 122 ALA A O 1
ATOM 1008 N N . LEU A 1 123 ? -17.407 3.062 5.148 1.00 96.62 123 LEU A N 1
ATOM 1009 C CA . LEU A 1 123 ? -16.414 2.501 4.237 1.00 96.62 123 LEU A CA 1
ATOM 1010 C C . LEU A 1 123 ? -16.346 3.254 2.905 1.00 96.62 123 LEU A C 1
ATOM 1012 O O . LEU A 1 123 ? -15.250 3.569 2.454 1.00 96.62 123 LEU A O 1
ATOM 1016 N N . VAL A 1 124 ? -17.488 3.578 2.291 1.00 97.25 124 VAL A N 1
ATOM 1017 C CA . VAL A 1 124 ? -17.525 4.368 1.051 1.00 97.25 124 VAL A CA 1
ATOM 1018 C C . VAL A 1 124 ? -16.960 5.770 1.281 1.00 97.25 124 VAL A C 1
ATOM 1020 O O . VAL A 1 124 ? -16.116 6.205 0.503 1.00 97.25 124 VAL A O 1
ATOM 1023 N N . TYR A 1 125 ? -17.366 6.457 2.354 1.00 96.88 125 TYR A N 1
ATOM 1024 C CA . TYR A 1 125 ? -16.856 7.791 2.679 1.00 96.88 125 TYR A CA 1
ATOM 1025 C C . TYR A 1 125 ? -15.349 7.775 2.934 1.00 96.88 125 TYR A C 1
ATOM 1027 O O . TYR A 1 125 ? -14.624 8.570 2.342 1.00 96.88 125 TYR A O 1
ATOM 1035 N N . GLY A 1 126 ? -14.867 6.838 3.754 1.00 96.69 126 GLY A N 1
ATOM 1036 C CA . GLY A 1 126 ? -13.442 6.685 4.031 1.00 96.69 126 GLY A CA 1
ATOM 1037 C C . GLY A 1 126 ? -12.640 6.324 2.781 1.00 96.69 126 GLY A C 1
ATOM 1038 O O . GLY A 1 126 ? -11.552 6.863 2.586 1.00 96.69 126 GLY A O 1
ATOM 1039 N N . PHE A 1 127 ? -13.173 5.458 1.912 1.00 97.75 127 PHE A N 1
ATOM 1040 C CA . PHE A 1 127 ? -12.506 5.062 0.672 1.00 97.75 127 PHE A CA 1
ATOM 1041 C C . PHE A 1 127 ? -12.405 6.226 -0.306 1.00 97.75 127 PHE A C 1
ATOM 1043 O O . PHE A 1 127 ? -11.300 6.539 -0.734 1.00 97.75 127 PHE A O 1
ATOM 1050 N N . VAL A 1 128 ? -13.526 6.881 -0.627 1.00 96.62 128 VAL A N 1
ATOM 1051 C CA . VAL A 1 128 ? -13.542 8.010 -1.567 1.00 96.62 128 VAL A CA 1
ATOM 1052 C C . VAL A 1 128 ? -12.620 9.115 -1.070 1.00 96.62 128 VAL A C 1
ATOM 1054 O O . VAL A 1 128 ? -11.817 9.615 -1.844 1.00 96.62 128 VAL A O 1
ATOM 1057 N N . LEU A 1 129 ? -12.676 9.450 0.222 1.00 95.25 129 LEU A N 1
ATOM 1058 C CA . LEU A 1 129 ? -11.815 10.471 0.811 1.00 95.25 129 LEU A CA 1
ATOM 1059 C C . LEU A 1 129 ? -10.328 10.106 0.708 1.00 95.25 129 LEU A C 1
ATOM 1061 O O . LEU A 1 129 ? -9.530 10.909 0.235 1.00 95.25 129 LEU A O 1
ATOM 1065 N N . THR A 1 130 ? -9.962 8.885 1.105 1.00 95.19 130 THR A N 1
ATOM 1066 C CA . THR A 1 130 ? -8.570 8.407 1.066 1.00 95.19 130 THR A CA 1
ATOM 1067 C C . THR A 1 130 ? -8.039 8.348 -0.361 1.00 95.19 130 THR A C 1
ATOM 1069 O O . THR A 1 130 ? -6.969 8.881 -0.647 1.00 95.19 130 THR A O 1
ATOM 1072 N N . ALA A 1 131 ? -8.795 7.722 -1.265 1.00 94.75 131 ALA A N 1
ATOM 1073 C CA . ALA A 1 131 ? -8.405 7.570 -2.657 1.00 94.75 131 ALA A CA 1
ATOM 1074 C C . ALA A 1 131 ? -8.298 8.935 -3.342 1.00 94.75 131 ALA A C 1
ATOM 1076 O O . ALA A 1 131 ? -7.311 9.182 -4.022 1.00 94.75 131 ALA A O 1
ATOM 1077 N N . PHE A 1 132 ? -9.250 9.844 -3.101 1.00 91.75 132 PHE A N 1
ATOM 1078 C CA . PHE A 1 132 ? -9.212 11.207 -3.626 1.00 91.75 132 PHE A CA 1
ATOM 1079 C C . PHE A 1 132 ? -7.960 11.964 -3.172 1.00 91.75 132 PHE A C 1
ATOM 1081 O O . PHE A 1 132 ? -7.291 12.572 -4.001 1.00 91.75 132 PHE A O 1
ATOM 1088 N N . VAL A 1 133 ? -7.601 11.893 -1.886 1.00 91.19 133 VAL A N 1
ATOM 1089 C CA . VAL A 1 133 ? -6.377 12.530 -1.371 1.00 91.19 133 VAL A CA 1
ATOM 1090 C C . VAL A 1 133 ? -5.123 11.949 -2.026 1.00 91.19 133 VAL A C 1
ATOM 1092 O O . VAL A 1 133 ? -4.231 12.704 -2.400 1.00 91.19 133 VAL A O 1
ATOM 1095 N N . MET A 1 134 ? -5.055 10.626 -2.191 1.00 90.50 134 MET A N 1
ATOM 1096 C CA . MET A 1 134 ? -3.894 9.962 -2.790 1.00 90.50 134 MET A CA 1
ATOM 1097 C C . MET A 1 134 ? -3.722 10.310 -4.274 1.00 90.50 134 MET A C 1
ATOM 1099 O O . MET A 1 134 ? -2.622 10.661 -4.686 1.00 90.50 134 MET A O 1
ATOM 1103 N N . VAL A 1 135 ? -4.793 10.267 -5.076 1.00 89.19 135 VAL A N 1
ATOM 1104 C CA . VAL A 1 135 ? -4.701 10.500 -6.532 1.00 89.19 135 VAL A CA 1
ATOM 1105 C C . VAL A 1 135 ? -4.483 11.967 -6.920 1.00 89.19 135 VAL A C 1
ATOM 1107 O O . VAL A 1 135 ? -4.110 12.231 -8.056 1.00 89.19 135 VAL A O 1
ATOM 1110 N N . ASN A 1 136 ? -4.695 12.921 -6.006 1.00 85.12 136 ASN A N 1
ATOM 1111 C CA . ASN A 1 136 ? -4.521 14.364 -6.253 1.00 85.12 136 ASN A CA 1
ATOM 1112 C C . ASN A 1 136 ? -3.110 14.882 -5.927 1.00 85.12 136 ASN A C 1
ATOM 1114 O O . ASN A 1 136 ? -2.922 16.069 -5.654 1.00 85.12 136 ASN A O 1
ATOM 1118 N N . ILE A 1 137 ? -2.115 14.000 -5.914 1.00 81.06 137 ILE A N 1
ATOM 1119 C CA . ILE A 1 137 ? -0.717 14.383 -5.725 1.00 81.06 137 ILE A CA 1
ATOM 1120 C C . ILE A 1 137 ? 0.006 14.285 -7.052 1.00 81.06 137 ILE A C 1
ATOM 1122 O O . ILE A 1 137 ? -0.138 13.295 -7.767 1.00 81.06 137 ILE A O 1
ATOM 1126 N N . ASP A 1 138 ? 0.826 15.298 -7.325 1.00 70.94 138 ASP A N 1
ATOM 1127 C CA . ASP A 1 138 ? 1.430 15.605 -8.627 1.00 70.94 138 ASP A CA 1
ATOM 1128 C C . ASP A 1 138 ? 2.192 14.454 -9.296 1.00 70.94 138 ASP A C 1
ATOM 1130 O O . ASP A 1 138 ? 2.470 14.518 -10.478 1.00 70.94 138 ASP A O 1
ATOM 1134 N N . ILE A 1 139 ? 2.524 13.384 -8.582 1.00 79.88 139 ILE A N 1
ATOM 1135 C CA . ILE A 1 139 ? 3.333 12.277 -9.110 1.00 79.88 139 ILE A CA 1
ATOM 1136 C C . ILE A 1 139 ? 2.486 11.056 -9.476 1.00 79.88 139 ILE A C 1
ATOM 1138 O O . ILE A 1 139 ? 2.925 10.192 -10.229 1.00 79.88 139 ILE A O 1
ATOM 1142 N N . TYR A 1 140 ? 1.253 10.961 -8.974 1.00 76.62 140 TYR A N 1
ATOM 1143 C CA . TYR A 1 140 ? 0.428 9.766 -9.151 1.00 76.62 140 TYR A CA 1
ATOM 1144 C C . TYR A 1 140 ? 0.049 9.512 -10.609 1.00 76.62 140 TYR A C 1
ATOM 1146 O O . TYR A 1 140 ? -0.081 8.355 -10.995 1.00 76.62 140 TYR A O 1
ATOM 1154 N N . PHE A 1 141 ? -0.102 10.557 -11.427 1.00 70.75 141 PHE A N 1
ATOM 1155 C CA . PHE A 1 141 ? -0.431 10.370 -12.839 1.00 70.75 141 PHE A CA 1
ATOM 1156 C C . PHE A 1 141 ? 0.713 9.692 -13.606 1.00 70.75 141 PHE A C 1
ATOM 1158 O O . PHE A 1 141 ? 0.453 8.860 -14.465 1.00 70.75 141 PHE A O 1
ATOM 1165 N N . GLU A 1 142 ? 1.964 9.997 -13.263 1.00 81.62 142 GLU A N 1
ATOM 1166 C CA . GLU A 1 142 ? 3.148 9.529 -13.985 1.00 81.62 142 GLU A CA 1
ATOM 1167 C C . GLU A 1 142 ? 3.436 8.045 -13.716 1.00 81.62 142 GLU A C 1
ATOM 1169 O O . GLU A 1 142 ? 3.721 7.273 -14.629 1.00 81.62 142 GLU A O 1
ATOM 1174 N N . ILE A 1 143 ? 3.272 7.605 -12.466 1.00 89.44 143 ILE A N 1
ATOM 1175 C CA . ILE A 1 143 ? 3.589 6.230 -12.045 1.00 89.44 143 ILE A CA 1
ATOM 1176 C C . ILE A 1 143 ? 2.740 5.179 -12.749 1.00 89.44 143 ILE A C 1
ATOM 1178 O O . ILE A 1 143 ? 3.205 4.067 -12.981 1.00 89.44 143 ILE A O 1
ATOM 1182 N N . PHE A 1 144 ? 1.504 5.519 -13.105 1.00 90.69 144 PHE A N 1
ATOM 1183 C CA . PHE A 1 144 ? 0.608 4.606 -13.809 1.00 90.69 144 PHE A CA 1
ATOM 1184 C C . PHE A 1 144 ? 0.603 4.818 -15.328 1.00 90.69 144 PHE A C 1
ATOM 1186 O O . PHE A 1 144 ? -0.174 4.160 -16.011 1.00 90.69 144 PHE A O 1
ATOM 1193 N N . MET A 1 145 ? 1.460 5.690 -15.874 1.00 88.88 145 MET A N 1
ATOM 1194 C CA . MET A 1 145 ? 1.611 5.865 -17.324 1.00 88.88 145 MET A CA 1
ATOM 1195 C C . MET A 1 145 ? 2.608 4.886 -17.944 1.00 88.88 145 MET A C 1
ATOM 1197 O O . MET A 1 145 ? 2.515 4.624 -19.142 1.00 88.88 145 MET A O 1
ATOM 1201 N N . TRP A 1 146 ? 3.533 4.310 -17.167 1.00 87.31 146 TRP A N 1
ATOM 1202 C CA . TRP A 1 146 ? 4.439 3.304 -17.713 1.00 87.31 146 TRP A CA 1
ATOM 1203 C C . TRP A 1 146 ? 4.802 2.155 -16.773 1.00 87.31 146 TRP A C 1
ATOM 1205 O O . TRP A 1 146 ? 4.805 2.317 -15.552 1.00 87.31 146 TRP A O 1
ATOM 1215 N N . LEU A 1 147 ? 5.065 0.970 -17.334 1.00 86.62 147 LEU A N 1
ATOM 1216 C CA . LEU A 1 147 ? 5.101 -0.291 -16.588 1.00 86.62 147 LEU A CA 1
ATOM 1217 C C . LEU A 1 147 ? 6.218 -0.311 -15.539 1.00 86.62 147 LEU A C 1
ATOM 1219 O O . LEU A 1 147 ? 5.947 -0.639 -14.380 1.00 86.62 147 LEU A O 1
ATOM 1223 N N . CYS A 1 148 ? 7.422 0.116 -15.909 1.00 84.69 148 CYS A N 1
ATOM 1224 C CA . CYS A 1 148 ? 8.573 0.220 -15.020 1.00 84.69 148 CYS A CA 1
ATOM 1225 C C . CYS A 1 148 ? 8.340 1.231 -13.883 1.00 84.69 148 CYS A C 1
ATOM 1227 O O . CYS A 1 148 ? 8.775 1.050 -12.752 1.00 84.69 148 CYS A O 1
ATOM 1229 N N . GLY A 1 149 ? 7.565 2.290 -14.118 1.00 84.31 149 GLY A N 1
ATOM 1230 C CA . GLY A 1 149 ? 7.105 3.184 -13.054 1.00 84.31 149 GLY A CA 1
ATOM 1231 C C . GLY A 1 149 ? 6.073 2.490 -12.169 1.00 84.31 149 GLY A C 1
ATOM 1232 O O . GLY A 1 149 ? 6.126 2.562 -10.940 1.00 84.31 149 GLY A O 1
ATOM 1233 N N . SER A 1 150 ? 5.161 1.742 -12.782 1.00 88.50 150 SER A N 1
ATOM 1234 C CA . SER A 1 150 ? 4.022 1.146 -12.094 1.00 88.50 150 SER A CA 1
ATOM 1235 C C . SER A 1 150 ? 4.381 0.008 -11.149 1.00 88.50 150 SER A C 1
ATOM 1237 O O . SER A 1 150 ? 3.596 -0.257 -10.239 1.00 88.50 150 SER A O 1
ATOM 1239 N N . HIS A 1 151 ? 5.558 -0.626 -11.266 1.00 90.62 151 HIS A N 1
ATOM 1240 C CA . HIS A 1 151 ? 5.967 -1.647 -10.293 1.00 90.62 151 HIS A CA 1
ATOM 1241 C C . HIS A 1 151 ? 6.064 -1.070 -8.870 1.00 90.62 151 HIS A C 1
ATOM 1243 O O . HIS A 1 151 ? 5.804 -1.781 -7.899 1.00 90.62 151 HIS A O 1
ATOM 1249 N N . TYR A 1 152 ? 6.377 0.224 -8.724 1.00 91.50 152 TYR A N 1
ATOM 1250 C CA . TYR A 1 152 ? 6.337 0.928 -7.439 1.00 91.50 152 TYR A CA 1
ATOM 1251 C C . TYR A 1 152 ? 4.895 1.058 -6.931 1.00 91.50 152 TYR A C 1
ATOM 1253 O O . TYR A 1 152 ? 4.620 0.815 -5.753 1.00 91.50 152 TYR A O 1
ATOM 1261 N N . GLY A 1 153 ? 3.959 1.361 -7.837 1.00 93.25 153 GLY A N 1
ATOM 1262 C CA . GLY A 1 153 ? 2.518 1.304 -7.590 1.00 93.25 153 GLY A CA 1
ATOM 1263 C C . GLY A 1 153 ? 2.064 -0.084 -7.142 1.00 93.25 153 GLY A C 1
ATOM 1264 O O . GLY A 1 153 ? 1.363 -0.207 -6.138 1.00 93.25 153 GLY A O 1
ATOM 1265 N N . VAL A 1 154 ? 2.519 -1.144 -7.814 1.00 95.25 154 VAL A N 1
ATOM 1266 C CA . VAL A 1 154 ? 2.243 -2.541 -7.450 1.00 95.25 154 VAL A CA 1
ATOM 1267 C C . VAL A 1 154 ? 2.832 -2.884 -6.085 1.00 95.25 154 VAL A C 1
ATOM 1269 O O . VAL A 1 154 ? 2.131 -3.469 -5.265 1.00 95.25 154 VAL A O 1
ATOM 1272 N N . ALA A 1 155 ? 4.069 -2.483 -5.789 1.00 94.69 155 ALA A N 1
ATOM 1273 C CA . ALA A 1 155 ? 4.712 -2.744 -4.502 1.00 94.69 155 ALA A CA 1
ATOM 1274 C C . ALA A 1 155 ? 3.943 -2.100 -3.334 1.00 94.69 155 ALA A C 1
ATOM 1276 O O . ALA A 1 155 ? 3.686 -2.750 -2.318 1.00 94.69 155 ALA A O 1
ATOM 1277 N N . VAL A 1 156 ? 3.512 -0.845 -3.493 1.00 95.19 156 VAL A N 1
ATOM 1278 C CA . VAL A 1 156 ? 2.646 -0.157 -2.520 1.00 95.19 156 VAL A CA 1
ATOM 1279 C C . VAL A 1 156 ? 1.272 -0.831 -2.425 1.00 95.19 156 VAL A C 1
ATOM 1281 O O . VAL A 1 156 ? 0.758 -1.059 -1.332 1.00 95.19 156 VAL A O 1
ATOM 1284 N N . SER A 1 157 ? 0.686 -1.221 -3.556 1.00 96.81 157 SER A N 1
ATOM 1285 C CA . SER A 1 157 ? -0.606 -1.920 -3.588 1.00 96.81 157 SER A CA 1
ATOM 1286 C C . SER A 1 157 ? -0.543 -3.258 -2.852 1.00 96.81 157 SER A C 1
ATOM 1288 O O . SER A 1 157 ? -1.453 -3.589 -2.091 1.00 96.81 157 SER A O 1
ATOM 1290 N N . LEU A 1 158 ? 0.541 -4.015 -3.035 1.00 97.06 158 LEU A N 1
ATOM 1291 C CA . LEU A 1 158 ? 0.799 -5.270 -2.337 1.00 97.06 158 LEU A CA 1
ATOM 1292 C C . LEU A 1 158 ? 0.998 -5.049 -0.838 1.00 97.06 158 LEU A C 1
ATOM 1294 O O . LEU A 1 158 ? 0.506 -5.854 -0.050 1.00 97.06 158 LEU A O 1
ATOM 1298 N N . SER A 1 159 ? 1.644 -3.954 -0.420 1.00 96.62 159 SER A N 1
ATOM 1299 C CA . SER A 1 159 ? 1.817 -3.635 1.003 1.00 96.62 159 SER A CA 1
ATOM 1300 C C . SER A 1 159 ? 0.485 -3.324 1.689 1.00 96.62 159 SER A C 1
ATOM 1302 O O . SER A 1 159 ? 0.196 -3.871 2.756 1.00 96.62 159 SER A O 1
ATOM 1304 N N . PHE A 1 160 ? -0.379 -2.536 1.049 1.00 97.50 160 PHE A N 1
ATOM 1305 C CA . PHE A 1 160 ? -1.724 -2.228 1.540 1.00 97.50 160 PHE A CA 1
ATOM 1306 C C . PHE A 1 160 ? -2.620 -3.466 1.582 1.00 97.50 160 PHE A C 1
ATOM 1308 O O . PHE A 1 160 ? -3.275 -3.730 2.595 1.00 97.50 160 PHE A O 1
ATOM 1315 N N . PHE A 1 161 ? -2.601 -4.266 0.513 1.00 97.69 161 PHE A N 1
ATOM 1316 C CA . PHE A 1 161 ? -3.333 -5.527 0.437 1.00 97.69 161 PHE A CA 1
ATOM 1317 C C . PHE A 1 161 ? -2.876 -6.511 1.522 1.00 97.69 161 PHE A C 1
ATOM 1319 O O . PHE A 1 161 ? -3.702 -7.069 2.249 1.00 97.69 161 PHE A O 1
ATOM 1326 N N . PHE A 1 162 ? -1.561 -6.669 1.689 1.00 97.44 162 PHE A N 1
ATOM 1327 C CA . PHE A 1 162 ? -0.962 -7.517 2.713 1.00 97.44 162 PHE A CA 1
ATOM 1328 C C . PHE A 1 162 ? -1.365 -7.077 4.124 1.00 97.44 162 PHE A C 1
ATOM 1330 O O . PHE A 1 162 ? -1.832 -7.907 4.903 1.00 97.44 162 PHE A O 1
ATOM 1337 N N . ILE A 1 163 ? -1.255 -5.784 4.449 1.00 96.12 163 ILE A N 1
ATOM 1338 C CA . ILE A 1 163 ? -1.649 -5.249 5.763 1.00 96.12 163 ILE A CA 1
ATOM 1339 C C . ILE A 1 163 ? -3.133 -5.511 6.033 1.00 96.12 163 ILE A C 1
ATOM 1341 O O . ILE A 1 163 ? -3.493 -5.923 7.139 1.00 96.12 163 ILE A O 1
ATOM 1345 N N . ALA A 1 164 ? -4.003 -5.336 5.037 1.00 95.75 164 ALA A N 1
ATOM 1346 C CA . ALA A 1 164 ? -5.428 -5.611 5.192 1.00 95.75 164 ALA A CA 1
ATOM 1347 C C . ALA A 1 164 ? -5.713 -7.099 5.473 1.00 95.75 164 ALA A C 1
ATOM 1349 O O . ALA A 1 164 ? -6.517 -7.425 6.353 1.00 95.75 164 ALA A O 1
ATOM 1350 N N . LEU A 1 165 ? -5.031 -8.013 4.772 1.00 95.50 165 LEU A N 1
ATOM 1351 C CA . LEU A 1 165 ? -5.146 -9.454 5.015 1.00 95.50 165 LEU A CA 1
ATOM 1352 C C . LEU A 1 165 ? -4.581 -9.865 6.377 1.00 95.50 165 LEU A C 1
ATOM 1354 O O . LEU A 1 165 ? -5.232 -10.629 7.093 1.00 95.50 165 LEU A O 1
ATOM 1358 N N . LEU A 1 166 ? -3.413 -9.337 6.748 1.00 95.00 166 LEU A N 1
ATOM 1359 C CA . LEU A 1 166 ? -2.776 -9.556 8.046 1.00 95.00 166 LEU A CA 1
ATOM 1360 C C . LEU A 1 166 ? -3.713 -9.153 9.180 1.00 95.00 166 LEU A C 1
ATOM 1362 O O . LEU A 1 166 ? -3.913 -9.897 10.136 1.00 95.00 166 LEU A O 1
ATOM 1366 N N . THR A 1 167 ? -4.327 -7.987 9.043 1.00 92.00 167 THR A N 1
ATOM 1367 C CA . THR A 1 167 ? -5.257 -7.468 10.033 1.00 92.00 167 THR A CA 1
ATOM 1368 C C . THR A 1 167 ? -6.443 -8.419 10.227 1.00 92.00 167 THR A C 1
ATOM 1370 O O . THR A 1 167 ? -6.735 -8.845 11.345 1.00 92.00 167 THR A O 1
ATOM 1373 N N . GLY A 1 168 ? -7.070 -8.861 9.131 1.00 89.75 168 GLY A N 1
ATOM 1374 C CA . GLY A 1 168 ? -8.150 -9.847 9.197 1.00 89.75 168 GLY A CA 1
ATOM 1375 C C . GLY A 1 168 ? -7.710 -11.204 9.763 1.00 89.75 168 GLY A C 1
ATOM 1376 O O . GLY A 1 168 ? -8.489 -11.857 10.461 1.00 89.75 168 GLY A O 1
ATOM 1377 N N . HIS A 1 169 ? -6.474 -11.627 9.485 1.00 90.94 169 HIS A N 1
ATOM 1378 C CA . HIS A 1 169 ? -5.875 -12.856 10.009 1.00 90.94 169 HIS A CA 1
ATOM 1379 C C . HIS A 1 169 ? -5.703 -12.821 11.528 1.00 90.94 169 HIS A C 1
ATOM 1381 O O . HIS A 1 169 ? -6.133 -13.759 12.204 1.00 90.94 169 HIS A O 1
ATOM 1387 N N . LEU A 1 170 ? -5.151 -11.727 12.060 1.00 88.31 170 LEU A N 1
ATOM 1388 C CA . LEU A 1 170 ? -4.934 -11.542 13.496 1.00 88.31 170 LEU A CA 1
ATOM 1389 C C . LEU A 1 170 ? -6.257 -11.423 14.271 1.00 88.31 170 LEU A C 1
ATOM 1391 O O . LEU A 1 170 ? -6.411 -12.047 15.320 1.00 88.31 170 LEU A O 1
ATOM 1395 N N . GLU A 1 171 ? -7.249 -10.704 13.735 1.00 83.12 171 GLU A N 1
ATOM 1396 C CA . GLU A 1 171 ? -8.557 -10.537 14.388 1.00 83.12 171 GLU A CA 1
ATOM 1397 C C . GLU A 1 171 ? -9.338 -11.860 14.516 1.00 83.12 171 GLU A C 1
ATOM 1399 O O . GLU A 1 171 ? -9.825 -12.210 15.600 1.00 83.12 171 GLU A O 1
ATOM 1404 N N . HIS A 1 172 ? -9.453 -12.606 13.410 1.00 80.88 172 HIS A N 1
ATOM 1405 C CA . HIS A 1 172 ? -10.352 -13.767 13.298 1.00 80.88 172 HIS A CA 1
ATOM 1406 C C . HIS A 1 172 ? -9.676 -15.086 13.667 1.00 80.88 172 HIS A C 1
ATOM 1408 O O . HIS A 1 172 ? -10.344 -16.115 13.674 1.00 80.88 172 HIS A O 1
ATOM 1414 N N . GLY A 1 173 ? -8.369 -15.079 13.951 1.00 71.38 173 GLY A N 1
ATOM 1415 C CA . GLY A 1 173 ? -7.618 -16.299 14.244 1.00 71.38 173 GLY A CA 1
ATOM 1416 C C . GLY A 1 173 ? -7.649 -17.287 13.078 1.00 71.38 173 GLY A C 1
ATOM 1417 O O . GLY A 1 173 ? -7.899 -18.476 13.279 1.00 71.38 173 GLY A O 1
ATOM 1418 N N . ARG A 1 174 ? -7.446 -16.797 11.846 1.00 76.88 174 ARG A N 1
ATOM 1419 C CA . ARG A 1 174 ? -7.491 -17.662 10.658 1.00 76.88 174 ARG A CA 1
ATOM 1420 C C . ARG A 1 174 ? -6.410 -18.749 10.752 1.00 76.88 174 ARG A C 1
ATOM 1422 O O . ARG A 1 174 ? -5.330 -18.530 11.295 1.00 76.88 174 ARG A O 1
ATOM 1429 N N . GLY A 1 175 ? -6.731 -19.940 10.249 1.00 83.62 175 GLY A N 1
ATOM 1430 C CA . GLY A 1 175 ? -5.881 -21.126 10.373 1.00 83.62 175 GLY A CA 1
ATOM 1431 C C . GLY A 1 175 ? -4.603 -21.086 9.527 1.00 83.62 175 GLY A C 1
ATOM 1432 O O . GLY A 1 175 ? -4.279 -20.093 8.876 1.00 83.62 175 GLY A O 1
ATOM 1433 N N . VAL A 1 176 ? -3.901 -22.221 9.497 1.00 88.81 176 VAL A N 1
ATOM 1434 C CA . VAL A 1 176 ? -2.593 -22.400 8.839 1.00 88.81 176 VAL A CA 1
ATOM 1435 C C . VAL A 1 176 ? -2.588 -21.948 7.375 1.00 88.81 176 VAL A C 1
ATOM 1437 O O . VAL A 1 176 ? -1.638 -21.305 6.951 1.00 88.81 176 VAL A O 1
ATOM 1440 N N . VAL A 1 177 ? -3.662 -22.192 6.617 1.00 91.56 177 VAL A N 1
ATOM 1441 C CA . VAL A 1 177 ? -3.762 -21.774 5.204 1.00 91.56 177 VAL A CA 1
ATOM 1442 C C . VAL A 1 177 ? -3.591 -20.260 5.046 1.00 91.56 177 VAL A C 1
ATOM 1444 O O . VAL A 1 177 ? -2.855 -19.804 4.177 1.00 91.56 177 VAL A O 1
ATOM 1447 N N . SER A 1 178 ? -4.221 -19.470 5.919 1.00 92.94 178 SER A N 1
ATOM 1448 C CA . SER A 1 178 ? -4.091 -18.009 5.898 1.00 92.94 178 SER A CA 1
ATOM 1449 C C . SER A 1 178 ? -2.676 -17.569 6.278 1.00 92.94 178 SER A C 1
ATOM 1451 O O . SER A 1 178 ? -2.152 -16.632 5.683 1.00 92.94 178 SER A O 1
ATOM 1453 N N . ALA A 1 179 ? -2.025 -18.278 7.207 1.00 93.69 179 ALA A N 1
ATOM 1454 C CA . ALA A 1 179 ? -0.627 -18.028 7.546 1.00 93.69 179 ALA A CA 1
ATOM 1455 C C . ALA A 1 179 ? 0.310 -18.332 6.365 1.00 93.69 179 ALA A C 1
ATOM 1457 O O . ALA A 1 179 ? 1.173 -17.517 6.075 1.00 93.69 179 ALA A O 1
ATOM 1458 N N . VAL A 1 180 ? 0.101 -19.434 5.635 1.00 95.12 180 VAL A N 1
ATOM 1459 C CA . VAL A 1 180 ? 0.887 -19.773 4.433 1.00 95.12 180 VAL A CA 1
ATOM 1460 C C . VAL A 1 180 ? 0.727 -18.706 3.350 1.00 95.12 180 VAL A C 1
ATOM 1462 O O . VAL A 1 180 ? 1.723 -18.241 2.799 1.00 95.12 180 VAL A O 1
ATOM 1465 N N . ILE A 1 181 ? -0.508 -18.268 3.079 1.00 95.50 181 ILE A N 1
ATOM 1466 C CA . ILE A 1 181 ? -0.772 -17.191 2.113 1.00 95.50 181 ILE A CA 1
ATOM 1467 C C . ILE A 1 181 ? -0.059 -15.904 2.540 1.00 95.50 181 ILE A C 1
ATOM 1469 O O . ILE A 1 181 ? 0.597 -15.270 1.716 1.00 95.50 181 ILE A O 1
ATOM 1473 N N . LEU A 1 182 ? -0.141 -15.532 3.822 1.00 96.25 182 LEU A N 1
ATOM 1474 C CA . LEU A 1 182 ? 0.567 -14.364 4.346 1.00 96.25 182 LEU A CA 1
ATOM 1475 C C . LEU A 1 182 ? 2.086 -14.531 4.305 1.00 96.25 182 LEU A C 1
ATOM 1477 O O . LEU A 1 182 ? 2.775 -13.558 4.049 1.00 96.25 182 LEU A O 1
ATOM 1481 N N . SER A 1 183 ? 2.633 -15.724 4.518 1.00 97.12 183 SER A N 1
ATOM 1482 C CA . SER A 1 183 ? 4.072 -15.963 4.393 1.00 97.12 183 SER A CA 1
ATOM 1483 C C . SER A 1 183 ? 4.553 -15.726 2.963 1.00 97.12 183 SER A C 1
ATOM 1485 O O . SER A 1 183 ? 5.491 -14.961 2.754 1.00 97.12 183 SER A O 1
ATOM 1487 N N . LEU A 1 184 ? 3.881 -16.321 1.973 1.00 96.44 184 LEU A N 1
ATOM 1488 C CA . LEU A 1 184 ? 4.239 -16.147 0.563 1.00 96.44 184 LEU A CA 1
ATOM 1489 C C . LEU A 1 184 ? 4.080 -14.688 0.126 1.00 96.44 184 LEU A C 1
ATOM 1491 O O . LEU A 1 184 ? 5.012 -14.094 -0.413 1.00 96.44 184 LEU A O 1
ATOM 1495 N N . LEU A 1 185 ? 2.926 -14.086 0.424 1.00 96.75 185 LEU A N 1
ATOM 1496 C CA . LEU A 1 185 ? 2.658 -12.694 0.081 1.00 96.75 185 LEU A CA 1
ATOM 1497 C C . LEU A 1 185 ? 3.597 -11.740 0.825 1.00 96.75 185 LEU A C 1
ATOM 1499 O O . LEU A 1 185 ? 4.062 -10.771 0.247 1.00 96.75 185 LEU A O 1
ATOM 1503 N N . GLY A 1 186 ? 3.907 -12.016 2.089 1.00 96.75 186 GLY A N 1
ATOM 1504 C CA . GLY A 1 186 ? 4.813 -11.218 2.906 1.00 96.75 186 GLY A CA 1
ATOM 1505 C C . GLY A 1 186 ? 6.242 -11.224 2.374 1.00 96.75 186 GLY A C 1
ATOM 1506 O O . GLY A 1 186 ? 6.870 -10.170 2.326 1.00 96.75 186 GLY A O 1
ATOM 1507 N N . MET A 1 187 ? 6.735 -12.380 1.919 1.00 96.81 187 MET A N 1
ATOM 1508 C CA . MET A 1 187 ? 8.040 -12.488 1.262 1.00 96.81 187 MET A CA 1
ATOM 1509 C C . MET A 1 187 ? 8.072 -11.711 -0.058 1.00 96.81 187 MET A C 1
ATOM 1511 O O . MET A 1 187 ? 9.009 -10.951 -0.288 1.00 96.81 187 MET A O 1
ATOM 1515 N N . ILE A 1 188 ? 7.033 -11.857 -0.887 1.00 96.25 188 ILE A N 1
ATOM 1516 C CA . ILE A 1 188 ? 6.891 -11.138 -2.160 1.00 96.25 188 ILE A CA 1
ATOM 1517 C C . ILE A 1 188 ? 6.844 -9.627 -1.923 1.00 96.25 188 ILE A C 1
ATOM 1519 O O . ILE A 1 188 ? 7.659 -8.892 -2.472 1.00 96.25 188 ILE A O 1
ATOM 1523 N N . THR A 1 189 ? 5.950 -9.155 -1.056 1.00 95.88 189 THR A N 1
ATOM 1524 C CA . THR A 1 189 ? 5.803 -7.732 -0.740 1.00 95.88 189 THR A CA 1
ATOM 1525 C C . THR A 1 189 ? 7.112 -7.156 -0.203 1.00 95.88 189 THR A C 1
ATOM 1527 O O . THR A 1 189 ? 7.591 -6.148 -0.710 1.00 95.88 189 THR A O 1
ATOM 1530 N N . CYS A 1 190 ? 7.739 -7.804 0.783 1.00 95.56 190 CYS A N 1
ATOM 1531 C CA . CYS A 1 190 ? 8.966 -7.290 1.393 1.00 95.56 190 CYS A CA 1
ATOM 1532 C C . CYS A 1 190 ? 10.227 -7.480 0.536 1.00 95.56 190 CYS A C 1
ATOM 1534 O O . CYS A 1 190 ? 11.256 -6.906 0.876 1.00 95.56 190 CYS A O 1
ATOM 1536 N N . SER A 1 191 ? 10.173 -8.225 -0.573 1.00 93.69 191 SER A N 1
ATOM 1537 C CA . SER A 1 191 ? 11.282 -8.288 -1.540 1.00 93.69 191 SER A CA 1
ATOM 1538 C C . SER A 1 191 ? 11.520 -6.972 -2.289 1.00 93.69 191 SER A C 1
ATOM 1540 O O . SER A 1 191 ? 12.538 -6.802 -2.956 1.00 93.69 191 SER A O 1
ATOM 1542 N N . ASN A 1 192 ? 10.610 -6.005 -2.153 1.00 89.94 192 ASN A N 1
ATOM 1543 C CA . ASN A 1 192 ? 10.866 -4.623 -2.513 1.00 89.94 192 ASN A CA 1
ATOM 1544 C C . ASN A 1 192 ? 11.283 -3.847 -1.249 1.00 89.94 192 ASN A C 1
ATOM 1546 O O . ASN A 1 192 ? 10.474 -3.597 -0.349 1.00 89.94 192 ASN A O 1
ATOM 1550 N N . TYR A 1 193 ? 12.565 -3.480 -1.151 1.00 84.00 193 TYR A N 1
ATOM 1551 C CA . TYR A 1 193 ? 13.135 -2.898 0.074 1.00 84.00 193 TYR A CA 1
ATOM 1552 C C . TYR A 1 193 ? 12.427 -1.605 0.516 1.00 84.00 193 TYR A C 1
ATOM 1554 O O . TYR A 1 193 ? 12.363 -1.320 1.712 1.00 84.00 193 TYR A O 1
ATOM 1562 N N . MET A 1 194 ? 11.834 -0.856 -0.422 1.00 85.81 194 MET A N 1
ATOM 1563 C CA . MET A 1 194 ? 11.110 0.385 -0.132 1.00 85.81 194 MET A CA 1
ATOM 1564 C C . MET A 1 194 ? 9.805 0.165 0.625 1.00 85.81 194 MET A C 1
ATOM 1566 O O . MET A 1 194 ? 9.296 1.107 1.215 1.00 85.81 194 MET A O 1
ATOM 1570 N N . VAL A 1 195 ? 9.236 -1.042 0.620 1.00 90.50 195 VAL A N 1
ATOM 1571 C CA . VAL A 1 195 ? 7.979 -1.329 1.334 1.00 90.50 195 VAL A CA 1
ATOM 1572 C C . VAL A 1 195 ? 8.191 -2.206 2.565 1.00 90.50 195 VAL A C 1
ATOM 1574 O O . VAL A 1 195 ? 7.361 -2.197 3.477 1.00 90.50 195 VAL A O 1
ATOM 1577 N N . ALA A 1 196 ? 9.322 -2.916 2.635 1.00 91.56 196 ALA A N 1
ATOM 1578 C CA . ALA A 1 196 ? 9.632 -3.866 3.699 1.00 91.56 196 ALA A CA 1
ATOM 1579 C C . ALA A 1 196 ? 9.572 -3.241 5.102 1.00 91.56 196 ALA A C 1
ATOM 1581 O O . ALA A 1 196 ? 8.989 -3.823 6.017 1.00 91.56 196 ALA A O 1
ATOM 1582 N N . VAL A 1 197 ? 10.123 -2.032 5.267 1.00 89.12 197 VAL A N 1
ATOM 1583 C CA . VAL A 1 197 ? 10.165 -1.341 6.568 1.00 89.12 197 VAL A CA 1
ATOM 1584 C C . VAL A 1 197 ? 8.758 -0.961 7.042 1.00 89.12 197 VAL A C 1
ATOM 1586 O O . VAL A 1 197 ? 8.429 -1.174 8.207 1.00 89.12 197 VAL A O 1
ATOM 1589 N N . TRP A 1 198 ? 7.896 -0.470 6.146 1.00 90.38 198 TRP A N 1
ATOM 1590 C CA . TRP A 1 198 ? 6.500 -0.150 6.478 1.00 90.38 198 TRP A CA 1
ATOM 1591 C C . TRP A 1 198 ? 5.720 -1.366 6.912 1.00 90.38 198 TRP A C 1
ATOM 1593 O O . TRP A 1 198 ? 5.107 -1.365 7.979 1.00 90.38 198 TRP A O 1
ATOM 1603 N N . VAL A 1 199 ? 5.784 -2.420 6.101 1.00 93.88 199 VAL A N 1
ATOM 1604 C CA . VAL A 1 199 ? 5.111 -3.676 6.403 1.00 93.88 199 VAL A CA 1
ATOM 1605 C C . VAL A 1 199 ? 5.601 -4.226 7.737 1.00 93.88 199 VAL A C 1
ATOM 1607 O O . VAL A 1 199 ? 4.776 -4.570 8.575 1.00 93.88 199 VAL A O 1
ATOM 1610 N N . GLY A 1 200 ? 6.915 -4.241 7.977 1.00 91.94 200 GLY A N 1
ATOM 1611 C CA . GLY A 1 200 ? 7.501 -4.710 9.231 1.00 91.94 200 GLY A CA 1
ATOM 1612 C C . GLY A 1 200 ? 7.020 -3.922 10.451 1.00 91.94 200 GLY A C 1
ATOM 1613 O O . GLY A 1 200 ? 6.575 -4.521 11.428 1.00 91.94 200 GLY A O 1
ATOM 1614 N N . VAL A 1 201 ? 7.046 -2.587 10.391 1.00 90.12 201 VAL A N 1
ATOM 1615 C CA . VAL A 1 201 ? 6.596 -1.721 11.495 1.00 90.12 201 VAL A CA 1
ATOM 1616 C C . VAL A 1 201 ? 5.108 -1.908 11.783 1.00 90.12 201 VAL A C 1
ATOM 1618 O O . VAL A 1 201 ? 4.729 -2.105 12.940 1.00 90.12 201 VAL A O 1
ATOM 1621 N N . VAL A 1 202 ? 4.260 -1.900 10.749 1.00 91.19 202 VAL A N 1
ATOM 1622 C CA . VAL A 1 202 ? 2.814 -2.107 10.912 1.00 91.19 202 VAL A CA 1
ATOM 1623 C C . VAL A 1 202 ? 2.525 -3.513 11.439 1.00 91.19 202 VAL A C 1
ATOM 1625 O O . VAL A 1 202 ? 1.712 -3.666 12.350 1.00 91.19 202 VAL A O 1
ATOM 1628 N N . TYR A 1 203 ? 3.221 -4.536 10.934 1.00 93.69 203 TYR A N 1
ATOM 1629 C CA . TYR A 1 203 ? 3.079 -5.912 11.407 1.00 93.69 203 TYR A CA 1
ATOM 1630 C C . TYR A 1 203 ? 3.421 -6.011 12.891 1.00 93.69 203 TYR A C 1
ATOM 1632 O O . TYR A 1 203 ? 2.612 -6.507 13.674 1.00 93.69 203 TYR A O 1
ATOM 1640 N N . LEU A 1 204 ? 4.599 -5.526 13.294 1.00 91.12 204 LEU A N 1
ATOM 1641 C CA . LEU A 1 204 ? 5.042 -5.560 14.687 1.00 91.12 204 LEU A CA 1
ATOM 1642 C C . LEU A 1 204 ? 4.058 -4.829 15.598 1.00 91.12 204 LEU A C 1
ATOM 1644 O O . LEU A 1 204 ? 3.711 -5.347 16.657 1.00 91.12 204 LEU A O 1
ATOM 1648 N N . PHE A 1 205 ? 3.554 -3.670 15.173 1.00 89.38 205 PHE A N 1
ATOM 1649 C CA . PHE A 1 205 ? 2.538 -2.946 15.923 1.00 89.38 205 PHE A CA 1
ATOM 1650 C C . PHE A 1 205 ? 1.254 -3.770 16.110 1.00 89.38 205 PHE A C 1
ATOM 1652 O O . PHE A 1 205 ? 0.770 -3.906 17.237 1.00 89.38 205 PHE A O 1
ATOM 1659 N N . LEU A 1 206 ? 0.716 -4.357 15.035 1.00 89.44 206 LEU A N 1
ATOM 1660 C CA . LEU A 1 206 ? -0.487 -5.190 15.103 1.00 89.44 206 LEU A CA 1
ATOM 1661 C C . LEU A 1 206 ? -0.270 -6.435 15.975 1.00 89.44 206 LEU A C 1
ATOM 1663 O O . LEU A 1 206 ? -1.152 -6.793 16.754 1.00 89.44 206 LEU A O 1
ATOM 1667 N N . LEU A 1 207 ? 0.912 -7.049 15.905 1.00 88.75 207 LEU A N 1
ATOM 1668 C CA . LEU A 1 207 ? 1.280 -8.207 16.718 1.00 88.75 207 LEU A CA 1
ATOM 1669 C C . LEU A 1 207 ? 1.414 -7.854 18.208 1.00 88.75 207 LEU A C 1
ATOM 1671 O O . LEU A 1 207 ? 0.959 -8.615 19.057 1.00 88.75 207 LEU A O 1
ATOM 1675 N N . ILE A 1 208 ? 2.001 -6.698 18.541 1.00 85.81 208 ILE A N 1
ATOM 1676 C CA . ILE A 1 208 ? 2.106 -6.202 19.925 1.00 85.81 208 ILE A CA 1
ATOM 1677 C C . ILE A 1 208 ? 0.720 -5.862 20.486 1.00 85.81 208 ILE A C 1
ATOM 1679 O O . ILE A 1 208 ? 0.448 -6.119 21.661 1.00 85.81 208 ILE A O 1
ATOM 1683 N N . ARG A 1 209 ? -0.156 -5.281 19.657 1.00 82.88 209 ARG A N 1
ATOM 1684 C CA . ARG A 1 209 ? -1.535 -4.947 20.033 1.00 82.88 209 ARG A CA 1
ATOM 1685 C C . ARG A 1 209 ? -2.385 -6.195 20.263 1.00 82.88 209 ARG A C 1
ATOM 1687 O O . ARG A 1 209 ? -3.291 -6.160 21.098 1.00 82.88 209 ARG A O 1
ATOM 1694 N N . ASP A 1 210 ? -2.128 -7.266 19.524 1.00 80.75 210 ASP A N 1
ATOM 1695 C CA . ASP A 1 210 ? -2.896 -8.497 19.620 1.00 80.75 210 ASP A CA 1
ATOM 1696 C C . ASP A 1 210 ? -2.740 -9.149 21.006 1.00 80.75 210 ASP A C 1
ATOM 1698 O O . ASP A 1 210 ? -1.713 -9.723 21.370 1.00 80.75 210 ASP A O 1
ATOM 1702 N N . ARG A 1 211 ? -3.807 -9.052 21.808 1.00 65.50 211 ARG A N 1
ATOM 1703 C CA . ARG A 1 211 ? -3.852 -9.566 23.184 1.00 65.50 211 ARG A CA 1
ATOM 1704 C C . ARG A 1 211 ? -4.040 -11.082 23.250 1.00 65.50 211 ARG A C 1
ATOM 1706 O O . ARG A 1 211 ? -3.852 -11.654 24.320 1.00 65.50 211 ARG A O 1
ATOM 1713 N N . LYS A 1 212 ? -4.367 -11.751 22.135 1.00 66.31 212 LYS A N 1
ATOM 1714 C CA . LYS A 1 212 ? -4.486 -13.217 22.056 1.00 66.31 212 LYS A CA 1
ATOM 1715 C C . LYS A 1 212 ? -3.098 -13.862 21.949 1.00 66.31 212 LYS A C 1
ATOM 1717 O O . LYS A 1 212 ? -2.774 -14.511 20.947 1.00 66.31 212 LYS A O 1
ATOM 1722 N N . LYS A 1 213 ? -2.252 -13.658 22.963 1.00 63.06 213 LYS A N 1
ATOM 1723 C CA . LYS A 1 213 ? -1.037 -14.464 23.140 1.00 63.06 213 LYS A CA 1
ATOM 1724 C C . LYS A 1 213 ? -1.477 -15.908 23.391 1.00 63.06 213 LYS A C 1
ATOM 1726 O O . LYS A 1 213 ? -2.551 -16.114 23.951 1.00 63.06 213 LYS A O 1
ATOM 1731 N N . GLY A 1 214 ? -0.708 -16.886 22.904 1.00 62.19 214 GLY A N 1
ATOM 1732 C CA . GLY A 1 214 ? -1.019 -18.301 23.133 1.00 62.19 214 GLY A CA 1
ATOM 1733 C C . GLY A 1 214 ? -1.360 -18.531 24.607 1.00 62.19 214 GLY A C 1
ATOM 1734 O O . GLY A 1 214 ? -0.761 -17.888 25.468 1.00 62.19 214 GLY A O 1
ATOM 1735 N N . ASP A 1 215 ? -2.323 -19.403 24.887 1.00 71.62 215 ASP A N 1
ATOM 1736 C CA . ASP A 1 215 ? -2.883 -19.716 26.217 1.00 71.62 215 ASP A CA 1
ATOM 1737 C C . ASP A 1 215 ? -1.871 -20.289 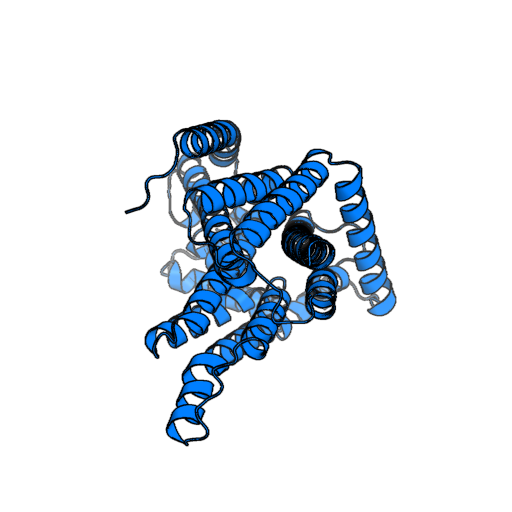27.242 1.00 71.62 215 ASP A C 1
ATOM 1739 O O . ASP A 1 215 ? -2.252 -20.912 28.227 1.00 71.62 215 ASP A O 1
ATOM 1743 N N . GLY A 1 216 ? -0.568 -20.109 27.014 1.00 73.94 216 GLY A N 1
ATOM 1744 C CA . GLY A 1 216 ? 0.526 -20.657 27.808 1.00 73.94 216 GLY A CA 1
ATOM 1745 C C . GLY A 1 216 ? 0.746 -22.152 27.591 1.00 73.94 216 GLY A C 1
ATOM 1746 O O . GLY A 1 216 ? 1.793 -22.669 27.977 1.00 73.94 216 GLY A O 1
ATOM 1747 N N . THR A 1 217 ? -0.185 -22.853 26.937 1.00 82.88 217 THR A N 1
ATOM 1748 C CA . THR A 1 217 ? -0.020 -24.273 26.643 1.00 82.88 217 THR A CA 1
ATOM 1749 C C . THR A 1 217 ? 0.984 -24.468 25.504 1.00 82.88 217 THR A C 1
ATOM 1751 O O . THR A 1 217 ? 1.117 -23.610 24.622 1.00 82.88 217 THR A O 1
ATOM 1754 N N . PRO A 1 218 ? 1.669 -25.624 25.438 1.00 81.56 218 PRO A N 1
ATOM 1755 C CA . PRO A 1 218 ? 2.528 -25.951 24.302 1.00 81.56 218 PRO A CA 1
ATOM 1756 C C . PRO A 1 218 ? 1.802 -25.852 22.949 1.00 81.56 218 PRO A C 1
ATOM 1758 O O . PRO A 1 218 ? 2.403 -25.446 21.955 1.00 81.56 218 PRO A O 1
ATOM 1761 N N . ALA A 1 219 ? 0.505 -26.179 22.907 1.00 80.31 219 ALA A N 1
ATOM 1762 C CA . ALA A 1 219 ? -0.320 -26.068 21.707 1.00 80.31 219 ALA A CA 1
ATOM 1763 C C . ALA A 1 219 ? -0.593 -24.603 21.329 1.00 80.31 219 ALA A C 1
ATOM 1765 O O . ALA A 1 219 ? -0.407 -24.227 20.170 1.00 80.31 219 ALA A O 1
ATOM 1766 N N . GLY A 1 220 ? -0.947 -23.754 22.298 1.00 82.00 220 GLY A N 1
ATOM 1767 C CA . GLY A 1 220 ? -1.156 -22.324 22.077 1.00 82.00 220 GLY A CA 1
ATOM 1768 C C . GLY A 1 220 ? 0.120 -21.579 21.686 1.00 82.00 220 GLY A C 1
ATOM 1769 O O . GLY A 1 220 ? 0.075 -20.699 20.826 1.00 82.00 220 GLY A O 1
ATOM 1770 N N . ILE A 1 221 ? 1.273 -21.963 22.244 1.00 82.31 221 ILE A N 1
ATOM 1771 C CA . ILE A 1 221 ? 2.585 -21.425 21.851 1.00 82.31 221 ILE A CA 1
ATOM 1772 C C . ILE A 1 221 ? 2.912 -21.813 20.406 1.00 82.31 221 ILE A C 1
ATOM 1774 O O . ILE A 1 221 ? 3.276 -20.946 19.610 1.00 82.31 221 ILE A O 1
ATOM 1778 N N . ARG A 1 222 ? 2.738 -23.089 20.030 1.00 82.50 222 ARG A N 1
ATOM 1779 C CA . ARG A 1 222 ? 2.947 -23.546 18.644 1.00 82.50 222 ARG A CA 1
ATOM 1780 C C . ARG A 1 222 ? 2.020 -22.837 17.666 1.00 82.50 222 ARG A C 1
ATOM 1782 O O . ARG A 1 222 ? 2.473 -22.439 16.598 1.00 82.50 222 ARG A O 1
ATOM 1789 N N . TYR A 1 223 ? 0.756 -22.638 18.037 1.00 84.56 223 TYR A N 1
ATOM 1790 C CA . TYR A 1 223 ? -0.187 -21.870 17.231 1.00 84.56 223 TYR A CA 1
ATOM 1791 C C . TYR A 1 223 ? 0.278 -20.421 17.066 1.00 84.56 223 TYR A C 1
ATOM 1793 O O . TYR A 1 223 ? 0.360 -19.931 15.945 1.00 84.56 223 TYR A O 1
ATOM 1801 N N . TYR A 1 224 ? 0.651 -19.742 18.154 1.00 84.81 224 TYR A N 1
ATOM 1802 C CA . TYR A 1 224 ? 1.144 -18.366 18.095 1.00 84.81 224 TYR A CA 1
ATOM 1803 C C . TYR A 1 224 ? 2.375 -18.240 17.184 1.00 84.81 224 TYR A C 1
ATOM 1805 O O . TYR A 1 224 ? 2.393 -17.403 16.281 1.00 84.81 224 TYR A O 1
ATOM 1813 N N . LEU A 1 225 ? 3.373 -19.109 17.367 1.00 84.69 225 LEU A N 1
ATOM 1814 C CA . LEU A 1 225 ? 4.582 -19.111 16.546 1.00 84.69 225 LEU A CA 1
ATOM 1815 C C . LEU A 1 225 ? 4.256 -19.418 15.078 1.00 84.69 225 LEU A C 1
ATOM 1817 O O . LEU A 1 225 ? 4.577 -18.622 14.199 1.00 84.69 225 LEU A O 1
ATOM 1821 N N . GLY A 1 226 ? 3.562 -20.526 14.817 1.00 83.06 226 GLY A N 1
ATOM 1822 C CA . GLY A 1 226 ? 3.273 -21.007 13.466 1.00 83.06 226 GLY A CA 1
ATOM 1823 C C . GLY A 1 226 ? 2.320 -20.116 12.669 1.00 83.06 226 GLY A C 1
ATOM 1824 O O . GLY A 1 226 ? 2.458 -20.000 11.458 1.00 83.06 226 GLY A O 1
ATOM 1825 N N . VAL A 1 227 ? 1.355 -19.475 13.330 1.00 85.75 227 VAL A N 1
ATOM 1826 C CA . VAL A 1 227 ? 0.278 -18.740 12.652 1.00 85.75 227 VAL A CA 1
ATOM 1827 C C . VAL A 1 227 ? 0.510 -17.232 12.667 1.00 85.75 227 VAL A C 1
ATOM 1829 O O . VAL A 1 227 ? 0.095 -16.559 11.727 1.00 85.75 227 VAL A O 1
ATOM 1832 N N . LYS A 1 228 ? 1.179 -16.679 13.689 1.00 87.88 228 LYS A N 1
ATOM 1833 C CA . LYS A 1 228 ? 1.374 -15.223 13.823 1.00 87.88 228 LYS A CA 1
ATOM 1834 C C . LYS A 1 228 ? 2.815 -14.770 13.615 1.00 87.88 228 LYS A C 1
ATOM 1836 O O . LYS A 1 228 ? 3.010 -13.652 13.148 1.00 87.88 228 LYS A O 1
ATOM 1841 N N . VAL A 1 229 ? 3.811 -15.602 13.927 1.00 90.81 229 VAL A N 1
ATOM 1842 C CA . VAL A 1 229 ? 5.236 -15.229 13.810 1.00 90.81 229 VAL A CA 1
ATOM 1843 C C . VAL A 1 229 ? 5.857 -15.714 12.500 1.00 90.81 229 VAL A C 1
ATOM 1845 O O . VAL A 1 229 ? 6.646 -14.986 11.906 1.00 90.81 229 VAL A O 1
ATOM 1848 N N . VAL A 1 230 ? 5.479 -16.891 11.991 1.00 93.56 230 VAL A N 1
ATOM 1849 C CA . VAL A 1 230 ? 6.004 -17.396 10.707 1.00 93.56 230 VAL A CA 1
ATOM 1850 C C . VAL A 1 230 ? 5.776 -16.420 9.542 1.00 93.56 230 VAL A C 1
ATOM 1852 O O . VAL A 1 230 ? 6.732 -16.186 8.805 1.00 93.56 230 VAL A O 1
ATOM 1855 N N . PRO A 1 231 ? 4.608 -15.770 9.358 1.00 95.06 231 PRO A N 1
ATOM 1856 C CA . PRO A 1 231 ? 4.473 -14.800 8.270 1.00 95.06 231 PRO A CA 1
ATOM 1857 C C . PRO A 1 231 ? 5.406 -13.589 8.422 1.00 95.06 231 PRO A C 1
ATOM 1859 O O . PRO A 1 231 ? 5.985 -13.143 7.435 1.00 95.06 231 PRO A O 1
ATOM 1862 N N . LEU A 1 232 ? 5.648 -13.123 9.654 1.00 94.94 232 LEU A N 1
ATOM 1863 C CA . LEU A 1 232 ? 6.644 -12.082 9.930 1.00 94.94 232 LEU A CA 1
ATOM 1864 C C . LEU A 1 232 ? 8.060 -12.537 9.550 1.00 94.94 232 LEU A C 1
ATOM 1866 O O . LEU A 1 232 ? 8.811 -11.763 8.963 1.00 94.94 232 LEU A O 1
ATOM 1870 N N . TYR A 1 233 ? 8.425 -13.786 9.846 1.00 95.12 233 TYR A N 1
ATOM 1871 C CA . TYR A 1 233 ? 9.722 -14.338 9.452 1.00 95.12 233 TYR A CA 1
ATOM 1872 C C . TYR A 1 233 ? 9.915 -14.303 7.928 1.00 95.12 233 TYR A C 1
ATOM 1874 O O . TYR A 1 233 ? 10.959 -13.867 7.454 1.00 95.12 233 TYR A O 1
ATOM 1882 N N . PHE A 1 234 ? 8.890 -14.661 7.152 1.00 96.81 234 PHE A N 1
ATOM 1883 C CA . PHE A 1 234 ? 8.944 -14.572 5.690 1.00 96.81 234 PHE A CA 1
ATOM 1884 C C . PHE A 1 234 ? 9.002 -13.125 5.173 1.00 96.81 234 PHE A C 1
ATOM 1886 O O . PHE A 1 234 ? 9.721 -12.861 4.211 1.00 96.81 234 PHE A O 1
ATOM 1893 N N . CYS A 1 235 ? 8.331 -12.170 5.829 1.00 96.19 235 CYS A N 1
ATOM 1894 C CA . CYS A 1 235 ? 8.524 -10.742 5.548 1.00 96.19 235 CYS A CA 1
ATOM 1895 C C . CYS A 1 235 ? 9.985 -10.315 5.750 1.00 96.19 235 CYS A C 1
ATOM 1897 O O . CYS A 1 235 ? 10.543 -9.606 4.913 1.00 96.19 235 CYS A O 1
ATOM 1899 N N . VAL A 1 236 ? 10.617 -10.758 6.842 1.00 95.12 236 VAL A N 1
ATOM 1900 C CA . VAL A 1 236 ? 12.031 -10.470 7.120 1.00 95.12 236 VAL A CA 1
ATOM 1901 C C . VAL A 1 236 ? 12.933 -11.115 6.069 1.00 95.12 236 VAL A C 1
ATOM 1903 O O . VAL A 1 236 ? 13.821 -10.440 5.561 1.00 95.12 236 VAL A O 1
ATOM 1906 N N . LEU A 1 237 ? 12.684 -12.370 5.681 1.00 95.50 237 LEU A N 1
ATOM 1907 C CA . LEU A 1 237 ? 13.432 -13.028 4.605 1.00 95.50 237 LEU A CA 1
ATOM 1908 C C . LEU A 1 237 ? 13.305 -12.285 3.270 1.00 95.50 237 LEU A C 1
ATOM 1910 O O . LEU A 1 237 ? 14.312 -12.091 2.595 1.00 95.50 237 LEU A O 1
ATOM 1914 N N . GLY A 1 238 ? 12.102 -11.820 2.916 1.00 94.69 238 GLY A N 1
ATOM 1915 C CA . GLY A 1 238 ? 11.886 -10.976 1.739 1.00 94.69 238 GLY A CA 1
ATOM 1916 C C . GLY A 1 238 ? 12.738 -9.706 1.792 1.00 94.69 238 GLY A C 1
ATOM 1917 O O . GLY A 1 238 ? 13.523 -9.455 0.880 1.00 94.69 238 GLY A O 1
ATOM 1918 N N . GLY A 1 239 ? 12.671 -8.964 2.902 1.00 93.12 239 GLY A N 1
ATOM 1919 C CA . GLY A 1 239 ? 13.456 -7.739 3.094 1.00 93.12 239 GLY A CA 1
ATOM 1920 C C . GLY A 1 239 ? 14.968 -7.972 3.060 1.00 93.12 239 GLY A C 1
ATOM 1921 O O . GLY A 1 239 ? 15.691 -7.250 2.376 1.00 93.12 239 GLY A O 1
ATOM 1922 N N . LEU A 1 240 ? 15.454 -9.011 3.745 1.00 92.31 240 LEU A N 1
ATOM 1923 C CA . LEU A 1 240 ? 16.869 -9.383 3.737 1.00 92.31 240 LEU A CA 1
ATOM 1924 C C . LEU A 1 240 ? 17.332 -9.798 2.341 1.00 92.31 240 LEU A C 1
ATOM 1926 O O . LEU A 1 240 ? 18.405 -9.374 1.924 1.00 92.31 240 LEU A O 1
ATOM 1930 N N . SER A 1 241 ? 16.518 -10.555 1.596 1.00 93.06 241 SER A N 1
ATOM 1931 C CA . SER A 1 241 ? 16.843 -10.925 0.214 1.00 93.06 241 SER A CA 1
ATOM 1932 C C . SER A 1 241 ? 17.023 -9.696 -0.679 1.00 93.06 241 SER A C 1
ATOM 1934 O O . SER A 1 241 ? 17.885 -9.703 -1.550 1.00 93.06 241 SER A O 1
ATOM 1936 N N . ALA A 1 242 ? 16.267 -8.623 -0.432 1.00 91.00 242 ALA A N 1
ATOM 1937 C CA . ALA A 1 242 ? 16.348 -7.397 -1.214 1.00 91.00 242 ALA A CA 1
ATOM 1938 C C . ALA A 1 242 ? 17.547 -6.522 -0.838 1.00 91.00 242 ALA A C 1
ATOM 1940 O O . ALA A 1 242 ? 18.216 -5.965 -1.706 1.00 91.00 242 ALA A O 1
ATOM 1941 N N . VAL A 1 243 ? 17.832 -6.388 0.458 1.00 86.81 243 VAL A N 1
ATOM 1942 C CA . VAL A 1 243 ? 18.915 -5.521 0.945 1.00 86.81 243 VAL A CA 1
ATOM 1943 C C . VAL A 1 243 ? 20.286 -6.168 0.740 1.00 86.81 243 VAL A C 1
ATOM 1945 O O . VAL A 1 243 ? 21.230 -5.481 0.361 1.00 86.81 243 VAL A O 1
ATOM 1948 N N . LEU A 1 244 ? 20.396 -7.485 0.938 1.00 88.12 244 LEU A N 1
ATOM 1949 C CA . LEU A 1 244 ? 21.655 -8.234 0.824 1.00 88.12 244 LEU A CA 1
ATOM 1950 C C . LEU A 1 244 ? 21.990 -8.667 -0.611 1.00 88.12 244 LEU A C 1
ATOM 1952 O O . LEU A 1 244 ? 22.948 -9.410 -0.814 1.00 88.12 244 LEU A O 1
ATOM 1956 N N . ALA A 1 245 ? 21.209 -8.234 -1.599 1.00 89.44 245 ALA A N 1
ATOM 1957 C CA . ALA A 1 245 ? 21.440 -8.588 -2.989 1.00 89.44 245 ALA A CA 1
ATOM 1958 C C . ALA A 1 245 ? 22.814 -8.078 -3.475 1.00 89.44 245 ALA A C 1
ATOM 1960 O O . ALA A 1 245 ? 23.087 -6.879 -3.337 1.00 89.44 245 ALA A O 1
ATOM 1961 N N . PRO A 1 246 ? 23.662 -8.938 -4.077 1.00 87.88 246 PRO A N 1
ATOM 1962 C CA . PRO A 1 246 ? 24.971 -8.544 -4.599 1.00 87.88 246 PRO A CA 1
ATOM 1963 C C . PRO A 1 246 ? 24.894 -7.373 -5.584 1.00 87.88 246 PRO A C 1
ATOM 1965 O O . PRO A 1 246 ? 25.744 -6.482 -5.549 1.00 87.88 246 PRO A O 1
ATOM 1968 N N . GLY A 1 247 ? 23.821 -7.316 -6.380 1.00 83.19 247 GLY A N 1
ATOM 1969 C CA . GLY A 1 247 ? 23.616 -6.283 -7.388 1.00 83.19 247 GLY A CA 1
ATOM 1970 C C . GLY A 1 247 ? 23.604 -4.866 -6.823 1.00 83.19 247 GLY A C 1
ATOM 1971 O O . GLY A 1 247 ? 24.129 -3.957 -7.462 1.00 83.19 247 GLY A O 1
ATOM 1972 N N . ASN A 1 248 ? 23.111 -4.680 -5.591 1.00 80.62 248 ASN A N 1
ATOM 1973 C CA . ASN A 1 248 ? 23.125 -3.374 -4.924 1.00 80.62 248 ASN A CA 1
ATOM 1974 C C . ASN A 1 248 ? 24.561 -2.834 -4.765 1.00 80.62 248 ASN A C 1
ATOM 1976 O O . ASN A 1 248 ? 24.787 -1.631 -4.861 1.00 80.62 248 ASN A O 1
ATOM 1980 N N . PHE A 1 249 ? 25.539 -3.715 -4.536 1.00 79.56 249 PHE A N 1
ATOM 1981 C CA . PHE A 1 249 ? 26.941 -3.338 -4.356 1.00 79.56 249 PHE A CA 1
ATOM 1982 C C . PHE A 1 249 ? 27.655 -3.144 -5.700 1.00 79.56 249 PHE A C 1
ATOM 1984 O O . PHE A 1 249 ? 28.390 -2.171 -5.859 1.00 79.56 249 PHE A O 1
ATOM 1991 N N . SER A 1 250 ? 27.387 -4.006 -6.687 1.00 76.38 250 SER A N 1
ATOM 1992 C CA . SER A 1 250 ? 27.924 -3.885 -8.055 1.00 76.38 250 SER A CA 1
ATOM 1993 C C . SER A 1 250 ? 27.487 -2.588 -8.746 1.00 76.38 250 SER A C 1
ATOM 1995 O O . SER A 1 250 ? 28.273 -1.915 -9.423 1.00 76.38 250 SER A O 1
ATOM 1997 N N . ARG A 1 251 ? 26.235 -2.186 -8.525 1.00 68.94 251 ARG A N 1
ATOM 1998 C CA . ARG A 1 251 ? 25.682 -0.933 -9.033 1.00 68.94 251 ARG A CA 1
ATOM 1999 C C . ARG A 1 251 ? 26.340 0.303 -8.401 1.00 68.94 251 ARG A C 1
ATOM 2001 O O . ARG A 1 251 ? 26.592 1.282 -9.093 1.00 68.94 251 ARG A O 1
ATOM 2008 N N . ASN A 1 252 ? 26.701 0.246 -7.120 1.00 63.22 252 ASN A N 1
ATOM 2009 C CA . ASN A 1 252 ? 27.424 1.346 -6.474 1.00 63.22 252 ASN A CA 1
ATOM 2010 C C . ASN A 1 252 ? 28.849 1.503 -7.022 1.00 63.22 252 ASN A C 1
ATOM 2012 O O . ASN A 1 252 ? 29.288 2.623 -7.255 1.00 63.22 252 ASN A O 1
ATOM 2016 N N . THR A 1 253 ? 29.548 0.397 -7.308 1.00 61.34 253 THR A N 1
ATOM 2017 C CA . THR A 1 253 ? 30.905 0.451 -7.888 1.00 61.34 253 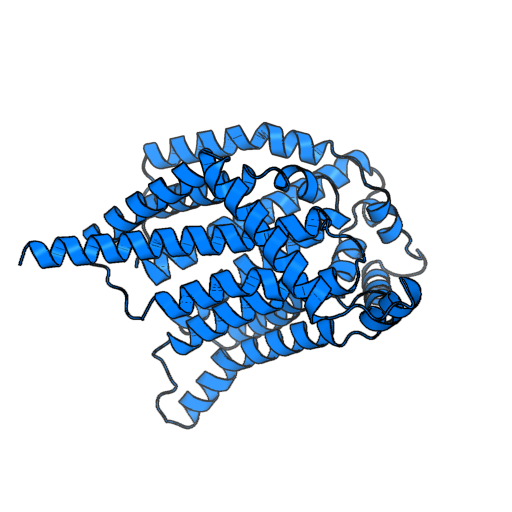THR A CA 1
ATOM 2018 C C . THR A 1 253 ? 30.957 1.003 -9.314 1.00 61.34 253 THR A C 1
ATOM 2020 O O . THR A 1 253 ? 32.024 1.413 -9.759 1.00 61.34 253 THR A O 1
ATOM 2023 N N . SER A 1 254 ? 29.828 1.009 -10.029 1.00 60.59 254 SER A N 1
ATOM 2024 C CA . SER A 1 254 ? 29.725 1.531 -11.397 1.00 60.59 254 SER A CA 1
ATOM 2025 C C . SER A 1 254 ? 29.229 2.977 -11.471 1.00 60.59 254 SER A C 1
ATOM 2027 O O . SER A 1 254 ? 29.469 3.617 -12.491 1.00 60.59 254 SER A O 1
ATOM 2029 N N . MET A 1 255 ? 28.566 3.494 -10.424 1.00 58.56 255 MET A N 1
ATOM 2030 C CA . MET A 1 255 ? 28.017 4.855 -10.427 1.00 58.56 255 MET A CA 1
ATOM 2031 C C . MET A 1 255 ? 28.939 5.916 -9.817 1.00 58.56 255 MET A C 1
ATOM 2033 O O . MET A 1 255 ? 28.924 7.012 -10.360 1.00 58.56 255 MET A O 1
ATOM 2037 N N . ASP A 1 256 ? 29.776 5.641 -8.800 1.00 55.56 256 ASP A N 1
ATOM 2038 C CA . ASP A 1 256 ? 30.941 6.505 -8.533 1.00 55.56 256 ASP A CA 1
ATOM 2039 C C . ASP A 1 256 ? 31.935 5.983 -7.476 1.00 55.56 256 ASP A C 1
ATOM 2041 O O . ASP A 1 256 ? 31.602 5.199 -6.591 1.00 55.56 256 ASP A O 1
ATOM 2045 N N . SER A 1 257 ? 33.173 6.487 -7.545 1.00 50.72 257 SER A N 1
ATOM 2046 C CA . SER A 1 257 ? 34.303 6.172 -6.643 1.00 50.72 257 SER A CA 1
ATOM 2047 C C . SER A 1 257 ? 34.402 7.085 -5.408 1.00 50.72 257 SER A C 1
ATOM 2049 O O . SER A 1 257 ? 35.316 6.952 -4.587 1.00 50.72 257 SER A O 1
ATOM 2051 N N . SER A 1 258 ? 33.464 8.023 -5.252 1.00 55.41 258 SER A N 1
ATOM 2052 C CA . SER A 1 258 ? 33.413 8.918 -4.101 1.00 55.41 258 SER A CA 1
ATOM 2053 C C . SER A 1 258 ? 32.702 8.237 -2.927 1.00 55.41 258 SER A C 1
ATOM 2055 O O . SER A 1 258 ? 31.610 7.689 -3.047 1.00 55.41 258 SER A O 1
ATOM 2057 N N . SER A 1 259 ? 33.348 8.233 -1.760 1.00 50.34 259 SER A N 1
ATOM 2058 C CA . SER A 1 259 ? 32.752 7.707 -0.531 1.00 50.34 259 SER A CA 1
ATOM 2059 C C . SER A 1 259 ? 31.527 8.546 -0.153 1.00 50.34 259 SER A C 1
ATOM 2061 O O . SER A 1 259 ? 31.630 9.593 0.487 1.00 50.34 259 SER A O 1
ATOM 2063 N N . LEU A 1 260 ? 30.343 8.102 -0.576 1.00 56.44 260 LEU A N 1
ATOM 2064 C CA . LEU A 1 260 ? 29.080 8.711 -0.185 1.00 56.44 260 LEU A CA 1
ATOM 2065 C C . LEU A 1 260 ? 28.962 8.628 1.336 1.00 56.44 260 LEU A C 1
ATOM 2067 O O . LEU A 1 260 ? 28.796 7.560 1.927 1.00 56.44 260 LEU A O 1
ATOM 2071 N N . SER A 1 261 ? 29.102 9.783 1.989 1.00 64.12 261 SER A N 1
ATOM 2072 C CA . SER A 1 261 ? 28.913 9.895 3.428 1.00 64.12 261 SER A CA 1
ATOM 2073 C C . SER A 1 261 ? 27.457 9.573 3.736 1.00 64.12 261 SER A C 1
ATOM 2075 O O . SER A 1 261 ? 26.567 10.395 3.511 1.00 64.12 261 SER A O 1
ATOM 2077 N N . PHE A 1 262 ? 27.235 8.369 4.269 1.00 65.62 262 PHE A N 1
ATOM 2078 C CA . PHE A 1 262 ? 25.935 7.862 4.707 1.00 65.62 262 PHE A CA 1
ATOM 2079 C C . PHE A 1 262 ? 25.139 8.911 5.489 1.00 65.62 262 PHE A C 1
ATOM 2081 O O . PHE A 1 262 ? 23.951 9.127 5.256 1.00 65.62 262 PHE A O 1
ATOM 2088 N N . TRP A 1 263 ? 25.837 9.617 6.379 1.00 63.28 263 TRP A N 1
ATOM 2089 C CA . TRP A 1 263 ? 25.265 10.647 7.228 1.00 63.28 263 TRP A CA 1
ATOM 2090 C C . TRP A 1 263 ? 24.915 11.924 6.471 1.00 63.28 263 TRP A C 1
ATOM 2092 O O . TRP A 1 263 ? 23.864 12.500 6.734 1.00 63.28 263 TRP A O 1
ATOM 2102 N N . LYS A 1 264 ? 25.756 12.368 5.531 1.00 66.88 264 LYS A N 1
ATOM 2103 C CA . LYS A 1 264 ? 25.527 13.616 4.796 1.00 66.88 264 LYS A CA 1
ATOM 2104 C C . LYS A 1 264 ? 24.406 13.448 3.772 1.00 66.88 264 LYS A C 1
ATOM 2106 O O . LYS A 1 264 ? 23.435 14.191 3.823 1.00 66.88 264 LYS A O 1
ATOM 2111 N N . THR A 1 265 ? 24.498 12.447 2.900 1.00 65.56 265 THR A N 1
ATOM 2112 C CA . THR A 1 265 ? 23.536 12.272 1.803 1.00 65.56 265 THR A CA 1
ATOM 2113 C C . THR A 1 265 ? 22.208 11.702 2.307 1.00 65.56 265 THR A C 1
ATOM 2115 O O . THR A 1 265 ? 21.143 12.195 1.940 1.00 65.56 265 THR A O 1
ATOM 2118 N N . GLY A 1 266 ? 22.244 10.737 3.236 1.00 67.06 266 GLY A N 1
ATOM 2119 C CA . GLY A 1 266 ? 21.039 10.107 3.781 1.00 67.06 266 GLY A CA 1
ATOM 2120 C C . GLY A 1 266 ? 20.163 11.057 4.605 1.00 67.06 266 GLY A C 1
ATOM 2121 O O . GLY A 1 266 ? 18.958 11.155 4.355 1.00 67.06 266 GLY A O 1
ATOM 2122 N N . LEU A 1 267 ? 20.745 11.793 5.564 1.00 71.31 267 LEU A N 1
ATOM 2123 C CA . LEU A 1 267 ? 19.978 12.720 6.411 1.00 71.31 267 LEU A CA 1
ATOM 2124 C C . LEU A 1 267 ? 19.527 13.967 5.648 1.00 71.31 267 LEU A C 1
ATOM 2126 O O . LEU A 1 267 ? 18.393 14.409 5.832 1.00 71.31 267 LEU A O 1
ATOM 2130 N N . GLN A 1 268 ? 20.380 14.530 4.787 1.00 74.88 268 GLN A N 1
ATOM 2131 C CA . GLN A 1 268 ? 20.032 15.727 4.023 1.00 74.88 268 GLN A CA 1
ATOM 2132 C C . GLN A 1 268 ? 18.891 15.444 3.041 1.00 74.88 268 GLN A C 1
ATOM 2134 O O . GLN A 1 268 ? 17.913 16.191 3.022 1.00 74.88 268 GLN A O 1
ATOM 2139 N N . ASN A 1 269 ? 18.961 14.340 2.291 1.00 72.31 269 ASN A N 1
ATOM 2140 C CA . ASN A 1 269 ? 17.907 13.986 1.342 1.00 72.31 269 ASN A CA 1
ATOM 2141 C C . ASN A 1 269 ? 16.604 13.606 2.070 1.00 72.31 269 ASN A C 1
ATOM 2143 O O . ASN A 1 269 ? 15.520 13.996 1.646 1.00 72.31 269 ASN A O 1
ATOM 2147 N N . THR A 1 270 ? 16.698 12.950 3.232 1.00 72.69 270 THR A N 1
ATOM 2148 C CA . THR A 1 270 ? 15.545 12.722 4.119 1.00 72.69 270 THR A CA 1
ATOM 2149 C C . THR A 1 270 ? 14.873 14.033 4.540 1.00 72.69 270 THR A C 1
ATOM 2151 O O . THR A 1 270 ? 13.649 14.162 4.473 1.00 72.69 270 THR A O 1
ATOM 2154 N N . PHE A 1 271 ? 15.658 15.015 4.990 1.00 78.62 271 PHE A N 1
ATOM 2155 C CA . PHE A 1 271 ? 15.131 16.309 5.421 1.00 78.62 271 PHE A CA 1
ATOM 2156 C C . PHE A 1 271 ? 14.463 17.059 4.264 1.00 78.62 271 PHE A C 1
ATOM 2158 O O . PHE A 1 271 ? 13.381 17.623 4.433 1.00 78.62 271 PHE A O 1
ATOM 2165 N N . ILE A 1 272 ? 15.076 17.026 3.078 1.00 78.75 272 ILE A N 1
ATOM 2166 C CA . ILE A 1 272 ? 14.518 17.604 1.851 1.00 78.75 272 ILE A CA 1
ATOM 2167 C C . ILE A 1 272 ? 13.172 16.953 1.510 1.00 78.75 272 ILE A C 1
ATOM 2169 O O . ILE A 1 272 ? 12.193 17.676 1.321 1.00 78.75 272 ILE A O 1
ATOM 2173 N N . ALA A 1 273 ? 13.081 15.620 1.541 1.00 77.75 273 ALA A N 1
ATOM 2174 C CA . ALA A 1 273 ? 11.834 14.903 1.271 1.00 77.75 273 ALA A CA 1
ATOM 2175 C C . ALA A 1 273 ? 10.705 15.325 2.227 1.00 77.75 273 ALA A C 1
ATOM 2177 O O . ALA A 1 273 ? 9.592 15.620 1.791 1.00 77.75 273 ALA A O 1
ATOM 2178 N N . TYR A 1 274 ? 10.990 15.448 3.528 1.00 81.62 274 TYR A N 1
ATOM 2179 C CA . TYR A 1 274 ? 10.004 15.943 4.492 1.00 81.62 274 TYR A CA 1
ATOM 2180 C C . TYR A 1 274 ? 9.617 17.394 4.291 1.00 81.62 274 TYR A C 1
ATOM 2182 O O . TYR A 1 274 ? 8.447 17.742 4.453 1.00 81.62 274 TYR A O 1
ATOM 2190 N N . ARG A 1 275 ? 10.586 18.255 3.978 1.00 84.75 275 ARG A N 1
ATOM 2191 C CA . ARG A 1 275 ? 10.320 19.659 3.673 1.00 84.75 275 ARG A CA 1
ATOM 2192 C C . ARG A 1 275 ? 9.361 19.751 2.493 1.00 84.75 275 ARG A C 1
ATOM 2194 O O . ARG A 1 275 ? 8.404 20.516 2.550 1.00 84.75 275 ARG A O 1
ATOM 2201 N N . ASP A 1 276 ? 9.591 18.964 1.451 1.00 82.62 276 ASP A N 1
ATOM 2202 C CA . ASP A 1 276 ? 8.786 19.021 0.239 1.00 82.62 276 ASP A CA 1
ATOM 2203 C C . ASP A 1 276 ? 7.405 18.374 0.440 1.00 82.62 276 ASP A C 1
ATOM 2205 O O . ASP A 1 276 ? 6.407 18.946 0.007 1.00 82.62 276 ASP A O 1
ATOM 2209 N N . PHE A 1 277 ? 7.286 17.310 1.240 1.00 83.50 277 PHE A N 1
ATOM 2210 C CA . PHE A 1 277 ? 5.977 16.817 1.690 1.00 83.50 277 PHE A CA 1
ATOM 2211 C C . PHE A 1 277 ? 5.234 17.816 2.589 1.00 83.50 277 PHE A C 1
ATOM 2213 O O . PHE A 1 277 ? 4.027 17.997 2.459 1.00 83.50 277 PHE A O 1
ATOM 2220 N N . SER A 1 278 ? 5.942 18.535 3.462 1.00 83.06 278 SER A N 1
ATOM 2221 C CA . SER A 1 278 ? 5.342 19.592 4.289 1.00 83.06 278 SER A CA 1
ATOM 2222 C C . SER A 1 278 ? 4.826 20.748 3.432 1.00 83.06 278 SER A C 1
ATOM 2224 O O . SER A 1 278 ? 3.752 21.281 3.698 1.00 83.06 278 SER A O 1
ATOM 2226 N N . LYS A 1 279 ? 5.542 21.103 2.358 1.00 85.06 279 LYS A N 1
ATOM 2227 C CA . LYS A 1 279 ? 5.035 22.044 1.352 1.00 85.06 279 LYS A CA 1
ATOM 2228 C C . LYS A 1 279 ? 3.774 21.503 0.688 1.00 85.06 279 LYS A C 1
ATOM 2230 O O . LYS A 1 279 ? 2.822 22.259 0.561 1.00 85.06 279 LYS A O 1
ATOM 2235 N N . GLN A 1 280 ? 3.718 20.220 0.326 1.00 83.12 280 GLN A N 1
ATOM 2236 C CA . GLN A 1 280 ? 2.483 19.632 -0.204 1.00 83.12 280 GLN A CA 1
ATOM 2237 C C . GLN A 1 280 ? 1.330 19.714 0.807 1.00 83.12 280 GLN A C 1
ATOM 2239 O O . GLN A 1 280 ? 0.235 20.101 0.427 1.00 83.12 280 GLN A O 1
ATOM 2244 N N . LEU A 1 281 ? 1.560 19.453 2.098 1.00 80.69 281 LEU A N 1
ATOM 2245 C CA . LEU A 1 281 ? 0.530 19.613 3.136 1.00 80.69 281 LEU A CA 1
ATOM 2246 C C . LEU A 1 281 ? -0.014 21.047 3.240 1.00 80.69 281 LEU A C 1
ATOM 2248 O O . LEU A 1 281 ? -1.200 21.227 3.501 1.00 80.69 281 LEU A O 1
ATOM 2252 N N . ILE A 1 282 ? 0.846 22.053 3.058 1.00 81.31 282 ILE A N 1
ATOM 2253 C CA . ILE A 1 282 ? 0.483 23.472 3.190 1.00 81.31 282 ILE A CA 1
ATOM 2254 C C . ILE A 1 282 ? -0.155 24.010 1.904 1.00 81.31 282 ILE A C 1
ATOM 2256 O O . ILE A 1 282 ? -1.142 24.741 1.960 1.00 81.31 282 ILE A O 1
ATOM 2260 N N . PHE A 1 283 ? 0.413 23.670 0.748 1.00 84.75 283 PHE A N 1
ATOM 2261 C CA . PHE A 1 283 ? 0.061 24.266 -0.540 1.00 84.75 283 PHE A CA 1
ATOM 2262 C C . PHE A 1 283 ? -0.904 23.420 -1.373 1.00 84.75 283 PHE A C 1
ATOM 2264 O O . PHE A 1 283 ? -1.458 23.940 -2.337 1.00 84.75 283 PHE A O 1
ATOM 2271 N N . ASN A 1 284 ? -1.152 22.156 -1.011 1.00 87.12 284 ASN A N 1
ATOM 2272 C CA . ASN A 1 284 ? -2.212 21.350 -1.610 1.00 87.12 284 ASN A CA 1
ATOM 2273 C C . ASN A 1 284 ? -3.472 21.425 -0.724 1.00 87.12 284 ASN A C 1
ATOM 2275 O O . ASN A 1 284 ? -3.606 20.653 0.235 1.00 87.12 284 ASN A O 1
ATOM 2279 N N . PRO A 1 285 ? -4.424 22.336 -1.017 1.00 87.31 285 PRO A N 1
ATOM 2280 C CA . PRO A 1 285 ? -5.614 22.511 -0.188 1.00 87.31 285 PRO A CA 1
ATOM 2281 C C . PRO A 1 285 ? -6.457 21.234 -0.110 1.00 87.31 285 PRO A C 1
ATOM 2283 O O . PRO A 1 285 ? -7.091 20.987 0.913 1.00 87.31 285 PRO A O 1
ATOM 2286 N N . LEU A 1 286 ? -6.447 20.390 -1.149 1.00 88.06 286 LEU A N 1
ATOM 2287 C CA . LEU A 1 286 ? -7.215 19.144 -1.168 1.00 88.06 286 LEU A CA 1
ATOM 2288 C C . LEU A 1 286 ? -6.698 18.143 -0.136 1.00 88.06 286 LEU A C 1
ATOM 2290 O O . LEU A 1 286 ? -7.501 17.493 0.532 1.00 88.06 286 LEU A O 1
ATOM 2294 N N . LEU A 1 287 ? -5.378 18.054 0.042 1.00 89.56 287 LEU A N 1
ATOM 2295 C CA . LEU A 1 287 ? -4.771 17.222 1.079 1.00 89.56 287 LEU A CA 1
ATOM 2296 C C . LEU A 1 287 ? -5.162 17.723 2.477 1.00 89.56 287 LEU A C 1
ATOM 2298 O O . LEU A 1 287 ? -5.608 16.932 3.309 1.00 89.56 287 LEU A O 1
ATOM 2302 N N . PHE A 1 288 ? -5.078 19.034 2.721 1.00 89.94 288 PHE A N 1
ATOM 2303 C CA . PHE A 1 288 ? -5.490 19.630 3.995 1.00 89.94 288 PHE A CA 1
ATOM 2304 C C . PHE A 1 288 ? -6.977 19.381 4.304 1.00 89.94 288 PHE A C 1
ATOM 2306 O O . PHE A 1 288 ? -7.314 18.871 5.376 1.00 89.94 288 PHE A O 1
ATOM 2313 N N . PHE A 1 289 ? -7.874 19.677 3.356 1.00 91.44 289 PHE A N 1
ATOM 2314 C CA . PHE A 1 289 ? -9.307 19.421 3.517 1.00 91.44 289 PHE A CA 1
ATOM 2315 C C . PHE A 1 289 ? -9.600 17.930 3.686 1.00 91.44 289 PHE A C 1
ATOM 2317 O O . PHE A 1 289 ? -10.432 17.559 4.513 1.00 91.44 289 PHE A O 1
ATOM 2324 N N . GLY A 1 290 ? -8.890 17.068 2.959 1.00 93.12 290 GLY A N 1
ATOM 2325 C CA . GLY A 1 290 ? -9.005 15.623 3.080 1.00 93.12 290 GLY A CA 1
ATOM 2326 C C . GLY A 1 290 ? -8.673 15.117 4.484 1.00 93.12 290 GLY A C 1
ATOM 2327 O O . GLY A 1 290 ? -9.430 14.335 5.067 1.00 93.12 290 GLY A O 1
ATOM 2328 N N . LEU A 1 291 ? -7.586 15.622 5.072 1.00 93.94 291 LEU A N 1
ATOM 2329 C CA . LEU A 1 291 ? -7.201 15.326 6.453 1.00 93.94 291 LEU A CA 1
ATOM 2330 C C . LEU A 1 291 ? -8.244 15.845 7.451 1.00 93.94 291 LEU A C 1
ATOM 2332 O O . LEU A 1 291 ? -8.669 15.093 8.328 1.00 93.94 291 LEU A O 1
ATOM 2336 N N . ALA A 1 292 ? -8.722 17.082 7.290 1.00 95.12 292 ALA A N 1
ATOM 2337 C CA . ALA A 1 292 ? -9.749 17.658 8.160 1.00 95.12 292 ALA A CA 1
ATOM 2338 C C . ALA A 1 292 ? -11.064 16.857 8.123 1.00 95.12 292 ALA A C 1
ATOM 2340 O O . ALA A 1 292 ? -11.621 16.516 9.168 1.00 95.12 292 ALA A O 1
ATOM 2341 N N . LEU A 1 293 ? -11.535 16.482 6.929 1.00 96.69 293 LEU A N 1
ATOM 2342 C CA . LEU A 1 293 ? -12.718 15.633 6.763 1.00 96.69 293 LEU A CA 1
ATOM 2343 C C . LEU A 1 293 ? -12.512 14.237 7.360 1.00 96.69 293 LEU A C 1
ATOM 2345 O O . LEU A 1 293 ? -13.457 13.667 7.906 1.00 96.69 293 LEU A O 1
ATOM 2349 N N . THR A 1 294 ? -11.287 13.706 7.318 1.00 97.12 294 THR A N 1
ATOM 2350 C CA . THR A 1 294 ? -10.951 12.418 7.941 1.00 97.12 294 THR A CA 1
ATOM 2351 C C . THR A 1 294 ? -11.076 12.501 9.461 1.00 97.12 294 THR A C 1
ATOM 2353 O O . THR A 1 294 ? -11.684 11.617 10.065 1.00 97.12 294 THR A O 1
ATOM 2356 N N . VAL A 1 295 ? -10.582 13.584 10.080 1.00 97.75 295 VAL A N 1
ATOM 2357 C CA . VAL A 1 295 ? -10.756 13.839 11.523 1.00 97.75 295 VAL A CA 1
ATOM 2358 C C . VAL A 1 295 ? -12.240 13.907 11.881 1.00 97.75 295 VAL A C 1
ATOM 2360 O O . VAL A 1 295 ? -12.669 13.252 12.827 1.00 97.75 295 VAL A O 1
ATOM 2363 N N . ILE A 1 296 ? -13.035 14.662 11.115 1.00 97.69 296 ILE A N 1
ATOM 2364 C CA . ILE A 1 296 ? -14.476 14.835 11.357 1.00 97.69 296 ILE A CA 1
ATOM 2365 C C . ILE A 1 296 ? -15.216 13.497 11.238 1.00 97.69 296 ILE A C 1
ATOM 2367 O O . ILE A 1 296 ? -16.008 13.144 12.115 1.00 97.69 296 ILE A O 1
ATOM 2371 N N . LEU A 1 297 ? -14.943 12.728 10.181 1.00 96.69 297 LEU A N 1
ATOM 2372 C CA . LEU A 1 297 ? -15.540 11.411 9.970 1.00 96.69 297 LEU A CA 1
ATOM 2373 C C . LEU A 1 297 ? -15.204 10.465 11.130 1.00 96.69 297 LEU A C 1
ATOM 2375 O O . LEU A 1 297 ? -16.105 9.854 11.706 1.00 96.69 297 LEU A O 1
ATOM 2379 N N . ALA A 1 298 ? -13.926 10.383 11.508 1.00 97.25 298 ALA A N 1
ATOM 2380 C CA . ALA A 1 298 ? -13.474 9.543 12.610 1.00 97.25 298 ALA A CA 1
ATOM 2381 C C . ALA A 1 298 ? -14.071 9.978 13.956 1.00 97.25 298 ALA A C 1
ATOM 2383 O O . ALA A 1 298 ? -14.531 9.123 14.705 1.00 97.25 298 ALA A O 1
ATOM 2384 N N . TYR A 1 299 ? -14.146 11.285 14.233 1.00 97.44 299 TYR A N 1
ATOM 2385 C CA . TYR A 1 299 ? -14.792 11.838 15.427 1.00 97.44 299 TYR A CA 1
ATOM 2386 C C . TYR A 1 299 ? -16.255 11.403 15.536 1.00 97.44 299 TYR A C 1
ATOM 2388 O O . TYR A 1 299 ? -16.683 10.897 16.574 1.00 97.44 299 TYR A O 1
ATOM 2396 N N . HIS A 1 300 ? -17.033 11.561 14.461 1.00 96.44 300 HIS A N 1
ATOM 2397 C CA . HIS A 1 300 ? -18.448 11.193 14.469 1.00 96.44 300 HIS A CA 1
ATOM 2398 C C . HIS A 1 300 ? -18.661 9.689 14.646 1.00 96.44 300 HIS A C 1
ATOM 2400 O O . HIS A 1 300 ? -19.557 9.288 15.392 1.00 96.44 300 HIS A O 1
ATOM 2406 N N . ILE A 1 301 ? -17.838 8.863 13.994 1.00 96.19 301 ILE A N 1
ATOM 2407 C CA . ILE A 1 301 ? -17.897 7.407 14.146 1.00 96.19 301 ILE A CA 1
ATOM 2408 C C . ILE A 1 301 ? -17.526 7.010 15.579 1.00 96.19 301 ILE A C 1
ATOM 2410 O O . ILE A 1 301 ? -18.304 6.310 16.228 1.00 96.19 301 ILE A O 1
ATOM 2414 N N . ALA A 1 302 ? -16.393 7.501 16.090 1.00 96.06 302 ALA A N 1
ATOM 2415 C CA . ALA A 1 302 ? -15.898 7.181 17.426 1.00 96.06 302 ALA A CA 1
ATOM 2416 C C . ALA A 1 302 ? -16.904 7.581 18.510 1.00 96.06 302 ALA A C 1
ATOM 2418 O O . ALA A 1 302 ? -17.239 6.765 19.364 1.00 96.06 302 ALA A O 1
ATOM 2419 N N . LYS A 1 303 ? -17.476 8.788 18.417 1.00 94.88 303 LYS A N 1
ATOM 2420 C CA . LYS A 1 303 ? -18.510 9.271 19.341 1.00 94.88 303 LYS A CA 1
ATOM 2421 C C . LYS A 1 303 ? -19.781 8.426 19.299 1.00 94.88 303 LYS A C 1
ATOM 2423 O O . LYS A 1 303 ? -20.371 8.140 20.331 1.00 94.88 303 LYS A O 1
ATOM 2428 N N . ARG A 1 304 ? -20.229 8.017 18.109 1.00 94.44 304 ARG A N 1
ATOM 2429 C CA . ARG A 1 304 ? -21.417 7.161 17.965 1.00 94.44 304 ARG A CA 1
ATOM 2430 C C . ARG A 1 304 ? -21.202 5.774 18.574 1.00 94.44 304 ARG A C 1
ATOM 2432 O O . ARG A 1 304 ? -22.145 5.185 19.092 1.00 94.44 304 ARG A O 1
ATOM 2439 N N . LYS A 1 305 ? -19.990 5.235 18.449 1.00 92.44 305 LYS A N 1
ATOM 2440 C CA . LYS A 1 305 ? -19.637 3.877 18.881 1.00 92.44 305 LYS A CA 1
ATOM 2441 C C . LYS A 1 305 ? -19.087 3.813 20.310 1.00 92.44 305 LYS A C 1
ATOM 2443 O O . LYS A 1 305 ? -18.906 2.707 20.809 1.00 92.44 305 LYS A O 1
ATOM 2448 N N . GLY A 1 306 ? -18.810 4.952 20.949 1.00 91.25 306 GLY A N 1
ATOM 2449 C CA . GLY A 1 306 ? -18.078 5.001 22.219 1.00 91.25 306 GLY A CA 1
ATOM 2450 C C . GLY A 1 306 ? -16.670 4.410 22.091 1.00 91.25 306 GLY A C 1
ATOM 2451 O O . GLY A 1 306 ? -16.200 3.710 22.985 1.00 91.25 306 GLY A O 1
ATOM 2452 N N . THR A 1 307 ? -16.030 4.590 20.931 1.00 91.44 307 THR A N 1
ATOM 2453 C CA . THR A 1 307 ? -14.720 3.999 20.649 1.00 91.44 307 THR A CA 1
ATOM 2454 C C . THR A 1 307 ? -13.633 4.705 21.439 1.00 91.44 307 THR A C 1
ATOM 2456 O O . THR A 1 307 ? -13.539 5.929 21.386 1.00 91.44 307 THR A O 1
ATOM 2459 N N . THR A 1 308 ? -12.767 3.921 22.083 1.00 89.69 308 THR A N 1
ATOM 2460 C CA . THR A 1 308 ? -11.573 4.433 22.755 1.00 89.69 308 THR A CA 1
ATOM 2461 C C . THR A 1 308 ? -10.292 3.757 22.268 1.00 89.69 308 THR A C 1
ATOM 2463 O O . THR A 1 308 ? -10.296 2.611 21.804 1.00 89.69 308 THR A O 1
ATOM 2466 N N . LEU A 1 309 ? -9.162 4.458 22.360 1.00 87.94 309 LEU A N 1
ATOM 2467 C CA . LEU A 1 309 ? -7.855 3.925 22.000 1.00 87.94 309 LEU A CA 1
ATOM 2468 C C . LEU A 1 309 ? -7.362 2.946 23.068 1.00 87.94 309 LEU A C 1
ATOM 2470 O O . LEU A 1 309 ? -6.984 3.308 24.178 1.00 87.94 309 LEU A O 1
ATOM 2474 N N . SER A 1 310 ? -7.254 1.672 22.690 1.00 84.00 310 SER A N 1
ATOM 2475 C CA . SER A 1 310 ? -6.721 0.619 23.564 1.00 84.00 310 SER A CA 1
ATOM 2476 C C . SER A 1 310 ? -5.191 0.649 23.726 1.00 84.00 310 SER A C 1
ATOM 2478 O O . SER A 1 310 ? -4.624 -0.270 24.325 1.00 84.00 310 SER A O 1
ATOM 2480 N N . PHE A 1 311 ? -4.509 1.611 23.100 1.00 83.50 311 PHE A N 1
ATOM 2481 C CA . PHE A 1 311 ? -3.054 1.709 22.999 1.00 83.50 311 PHE A CA 1
ATOM 2482 C C . PHE A 1 311 ? -2.608 3.174 23.003 1.00 83.50 311 PHE A C 1
ATOM 2484 O O . PHE A 1 311 ? -3.398 4.075 22.739 1.00 83.50 311 PHE A O 1
ATOM 2491 N N . ARG A 1 312 ? -1.319 3.415 23.270 1.00 85.62 312 ARG A N 1
ATOM 2492 C CA . ARG A 1 312 ? -0.739 4.762 23.190 1.00 85.62 312 ARG A CA 1
ATOM 2493 C C . ARG A 1 312 ? -0.486 5.120 21.719 1.00 85.62 312 ARG A C 1
ATOM 2495 O O . ARG A 1 312 ? 0.338 4.449 21.099 1.00 85.62 312 ARG A O 1
ATOM 2502 N N . PRO A 1 313 ? -1.134 6.155 21.156 1.00 85.06 313 PRO A N 1
ATOM 2503 C CA . PRO A 1 313 ? -1.024 6.459 19.729 1.00 85.06 313 PRO A CA 1
ATOM 2504 C C . PRO A 1 313 ? 0.318 7.074 19.323 1.00 85.06 313 PRO A C 1
ATOM 2506 O O . PRO A 1 313 ? 0.752 6.894 18.189 1.00 85.06 313 PRO A O 1
ATOM 2509 N N . VAL A 1 314 ? 0.989 7.779 20.241 1.00 84.69 314 VAL A N 1
ATOM 2510 C CA . VAL A 1 314 ? 2.217 8.535 19.942 1.00 84.69 314 VAL A CA 1
ATOM 2511 C C . VAL A 1 314 ? 3.341 7.641 19.394 1.00 84.69 314 VAL A C 1
ATOM 2513 O O . VAL A 1 314 ? 3.854 7.970 18.328 1.00 84.69 314 VAL A O 1
ATOM 2516 N N . PRO A 1 315 ? 3.698 6.494 20.013 1.00 83.06 315 PRO A N 1
ATOM 2517 C CA . PRO A 1 315 ? 4.705 5.595 19.446 1.00 83.06 315 PRO A CA 1
ATOM 2518 C C . PRO A 1 315 ? 4.376 5.102 18.033 1.00 83.06 315 PRO A C 1
ATOM 2520 O O . PRO A 1 315 ? 5.259 5.089 17.186 1.00 83.06 315 PRO A O 1
ATOM 2523 N N . LEU A 1 316 ? 3.113 4.745 17.756 1.00 84.62 316 LEU A N 1
ATOM 2524 C CA . LEU A 1 316 ? 2.702 4.316 16.415 1.00 84.62 316 LEU A CA 1
ATOM 2525 C C . LEU A 1 316 ? 2.925 5.436 15.400 1.00 84.62 316 LEU A C 1
ATOM 2527 O O . LEU A 1 316 ? 3.514 5.196 14.354 1.00 84.62 316 LEU A O 1
ATOM 2531 N N . LEU A 1 317 ? 2.475 6.651 15.711 1.00 86.50 317 LEU A N 1
ATOM 2532 C CA . LEU A 1 317 ? 2.616 7.787 14.805 1.00 86.50 317 LEU A CA 1
ATOM 2533 C C . LEU A 1 317 ? 4.082 8.136 14.564 1.00 86.50 317 LEU A C 1
ATOM 2535 O O . LEU A 1 317 ? 4.476 8.301 13.415 1.00 86.50 317 LEU A O 1
ATOM 2539 N N . LEU A 1 318 ? 4.904 8.163 15.615 1.00 84.44 318 LEU A N 1
ATOM 2540 C CA . LEU A 1 318 ? 6.344 8.376 15.476 1.00 84.44 318 LEU A CA 1
ATOM 2541 C C . LEU A 1 318 ? 6.981 7.315 14.578 1.00 84.44 318 LEU A C 1
ATOM 2543 O O . LEU A 1 318 ? 7.769 7.664 13.705 1.00 84.44 318 LEU A O 1
ATOM 2547 N N . CYS A 1 319 ? 6.608 6.044 14.739 1.00 83.75 319 CYS A N 1
ATOM 2548 C CA . CYS A 1 319 ? 7.082 4.984 13.860 1.00 83.75 319 CYS A CA 1
ATOM 2549 C C . CYS A 1 319 ? 6.608 5.190 12.415 1.00 83.75 319 CYS A C 1
ATOM 2551 O O . CYS A 1 319 ? 7.440 5.181 11.518 1.00 83.75 319 CYS A O 1
ATOM 2553 N N . LEU A 1 320 ? 5.313 5.419 12.172 1.00 86.31 320 LEU A N 1
ATOM 2554 C CA . LEU A 1 320 ? 4.773 5.586 10.816 1.00 86.31 320 LEU A CA 1
ATOM 2555 C C . LEU A 1 320 ? 5.388 6.779 10.081 1.00 86.31 320 LEU A C 1
ATOM 2557 O O . LEU A 1 320 ? 5.658 6.666 8.889 1.00 86.31 320 LEU A O 1
ATOM 2561 N N . PHE A 1 321 ? 5.649 7.889 10.778 1.00 84.38 321 PHE A N 1
ATOM 2562 C CA . PHE A 1 321 ? 6.364 9.016 10.189 1.00 84.38 321 PHE A CA 1
ATOM 2563 C C . PHE A 1 321 ? 7.850 8.702 10.004 1.00 84.38 321 PHE A C 1
ATOM 2565 O O . PHE A 1 321 ? 8.376 8.979 8.942 1.00 84.38 321 PHE A O 1
ATOM 2572 N N . ALA A 1 322 ? 8.529 8.035 10.941 1.00 83.31 322 ALA A N 1
ATOM 2573 C CA . ALA A 1 322 ? 9.949 7.698 10.792 1.00 83.31 322 ALA A CA 1
ATOM 2574 C C . ALA A 1 322 ? 10.258 6.703 9.654 1.00 83.31 322 ALA A C 1
ATOM 2576 O O . ALA A 1 322 ? 11.404 6.632 9.212 1.00 83.31 322 ALA A O 1
ATOM 2577 N N . VAL A 1 323 ? 9.270 5.941 9.173 1.00 83.56 323 VAL A N 1
ATOM 2578 C CA . VAL A 1 323 ? 9.464 4.921 8.132 1.00 83.56 323 VAL A CA 1
ATOM 2579 C C . VAL A 1 323 ? 9.834 5.498 6.752 1.00 83.56 323 VAL A C 1
ATOM 2581 O O . VAL A 1 323 ? 10.848 5.047 6.215 1.00 83.56 323 VAL A O 1
ATOM 2584 N N . PRO A 1 324 ? 9.083 6.452 6.157 1.00 81.12 324 PRO A N 1
ATOM 2585 C CA . PRO A 1 324 ? 9.407 7.013 4.845 1.00 81.12 324 PRO A CA 1
ATOM 2586 C C . PRO A 1 324 ? 10.887 7.416 4.653 1.00 81.12 324 PRO A C 1
ATOM 2588 O O . PRO A 1 324 ? 11.474 7.003 3.657 1.00 81.12 324 PRO A O 1
ATOM 2591 N N . PRO A 1 325 ? 11.560 8.092 5.605 1.00 73.25 325 PRO A N 1
ATOM 2592 C CA . PRO A 1 325 ? 13.014 8.313 5.574 1.00 73.25 325 PRO A CA 1
ATOM 2593 C C . PRO A 1 325 ? 13.882 7.071 5.397 1.00 73.25 325 PRO A C 1
ATOM 2595 O O . PRO A 1 325 ? 14.808 7.047 4.590 1.00 73.25 325 PRO A O 1
ATOM 2598 N N . VAL A 1 326 ? 13.596 6.028 6.176 1.00 78.94 326 VAL A N 1
ATOM 2599 C CA . VAL A 1 326 ? 14.400 4.803 6.205 1.00 78.94 326 VAL A CA 1
ATOM 2600 C C . VAL A 1 326 ? 14.279 4.067 4.872 1.00 78.94 326 VAL A C 1
ATOM 2602 O O . VAL A 1 326 ? 15.243 3.462 4.414 1.00 78.94 326 VAL A O 1
ATOM 2605 N N . MET A 1 327 ? 13.123 4.166 4.212 1.00 79.69 327 MET A N 1
ATOM 2606 C CA . MET A 1 327 ? 12.907 3.603 2.876 1.00 79.69 327 MET A CA 1
ATOM 2607 C C . MET A 1 327 ? 13.683 4.327 1.781 1.00 79.69 327 MET A C 1
ATOM 2609 O O . MET A 1 327 ? 14.066 3.701 0.797 1.00 79.69 327 MET A O 1
ATOM 2613 N N . LEU A 1 328 ? 13.878 5.641 1.929 1.00 75.12 328 LEU A N 1
ATOM 2614 C CA . LEU A 1 328 ? 14.612 6.457 0.963 1.00 75.12 328 LEU A CA 1
ATOM 2615 C C . LEU A 1 328 ? 16.114 6.211 1.028 1.00 75.12 328 LEU A C 1
ATOM 2617 O O . LEU A 1 328 ? 16.811 6.430 0.042 1.00 75.12 328 LEU A O 1
ATOM 2621 N N . LEU A 1 329 ? 16.613 5.757 2.176 1.00 73.19 329 LEU A N 1
ATOM 2622 C CA . LEU A 1 329 ? 18.037 5.656 2.452 1.00 73.19 329 LEU A CA 1
ATOM 2623 C C . LEU A 1 329 ? 18.812 4.816 1.417 1.00 73.19 329 LEU A C 1
ATOM 2625 O O . LEU A 1 329 ? 19.808 5.331 0.916 1.00 73.19 329 LEU A O 1
ATOM 2629 N N . PRO A 1 330 ? 18.387 3.600 1.006 1.00 72.88 330 PRO A N 1
ATOM 2630 C CA . PRO A 1 330 ? 19.129 2.827 0.005 1.00 72.88 330 PRO A CA 1
ATOM 2631 C C . PRO A 1 330 ? 19.234 3.537 -1.348 1.00 72.88 330 PRO A C 1
ATOM 2633 O O . PRO A 1 330 ? 20.258 3.444 -2.014 1.00 72.88 330 PRO A O 1
ATOM 2636 N N . VAL A 1 331 ? 18.195 4.279 -1.736 1.00 72.69 331 VAL A N 1
ATOM 2637 C CA . VAL A 1 331 ? 18.190 5.074 -2.969 1.00 72.69 331 VAL A CA 1
ATOM 2638 C C . VAL A 1 331 ? 19.076 6.300 -2.805 1.00 72.69 331 VAL A C 1
ATOM 2640 O O . VAL A 1 331 ? 19.913 6.558 -3.656 1.00 72.69 331 VAL A O 1
ATOM 2643 N N . ALA A 1 332 ? 18.938 7.037 -1.703 1.00 68.88 332 ALA A N 1
ATOM 2644 C CA . ALA A 1 332 ? 19.727 8.234 -1.429 1.00 68.88 332 ALA A CA 1
ATOM 2645 C C . ALA A 1 332 ? 21.239 7.952 -1.395 1.00 68.88 332 ALA A C 1
ATOM 2647 O O . ALA A 1 332 ? 22.023 8.845 -1.679 1.00 68.88 332 ALA A O 1
ATOM 2648 N N . LEU A 1 333 ? 21.652 6.726 -1.062 1.00 66.50 333 LEU A N 1
ATOM 2649 C CA . LEU A 1 333 ? 23.053 6.296 -1.108 1.00 66.50 333 LEU A CA 1
ATOM 2650 C C . LEU A 1 333 ? 23.558 5.950 -2.514 1.00 66.50 333 LEU A C 1
ATOM 2652 O O . LEU A 1 333 ? 24.757 5.766 -2.670 1.00 66.50 333 LEU A O 1
ATOM 2656 N N . GLY A 1 334 ? 22.676 5.811 -3.504 1.00 64.44 334 GLY A N 1
ATOM 2657 C CA . GLY A 1 334 ? 23.031 5.486 -4.888 1.00 64.44 334 GLY A CA 1
ATOM 2658 C C . GLY A 1 334 ? 22.952 6.673 -5.851 1.00 64.44 334 GLY A C 1
ATOM 2659 O O . GLY A 1 334 ? 23.254 6.497 -7.026 1.00 64.44 334 GLY A O 1
ATOM 2660 N N . TYR A 1 335 ? 22.524 7.847 -5.374 1.00 62.00 335 TYR A N 1
ATOM 2661 C CA . TYR A 1 335 ? 22.449 9.084 -6.152 1.00 62.00 335 TYR A CA 1
ATOM 2662 C C . TYR A 1 335 ? 23.278 10.180 -5.471 1.00 62.00 335 TYR A C 1
ATOM 2664 O O . TYR A 1 335 ? 23.194 10.408 -4.266 1.00 62.00 335 TYR A O 1
ATOM 2672 N N . ASP A 1 336 ? 24.071 10.869 -6.273 1.00 58.53 336 ASP A N 1
ATOM 2673 C CA . ASP A 1 336 ? 24.950 11.991 -5.941 1.00 58.53 336 ASP A CA 1
ATOM 2674 C C . ASP A 1 336 ? 24.233 13.357 -5.984 1.00 58.53 336 ASP A C 1
ATOM 2676 O O . ASP A 1 336 ? 24.783 14.379 -5.565 1.00 58.53 336 ASP A O 1
ATOM 2680 N N . HIS A 1 337 ? 22.975 13.379 -6.431 1.00 62.66 337 HIS A N 1
ATOM 2681 C CA . HIS A 1 337 ? 22.126 14.567 -6.502 1.00 62.66 337 HIS A CA 1
ATOM 2682 C C . HIS A 1 337 ? 20.991 14.555 -5.465 1.00 62.66 337 HIS A C 1
ATOM 2684 O O . HIS A 1 337 ? 20.583 13.514 -4.949 1.00 62.66 337 HIS A O 1
ATOM 2690 N N . HIS A 1 338 ? 20.480 15.747 -5.142 1.00 63.16 338 HIS A N 1
ATOM 2691 C CA . HIS A 1 338 ? 19.444 15.952 -4.121 1.00 63.16 338 HIS A CA 1
ATOM 2692 C C . HIS A 1 338 ? 18.012 15.666 -4.600 1.00 63.16 338 HIS A C 1
ATOM 2694 O O . HIS A 1 338 ? 17.091 15.698 -3.781 1.00 63.16 338 HIS A O 1
ATOM 2700 N N . ASP A 1 339 ? 17.824 15.374 -5.888 1.00 65.62 339 ASP A N 1
ATOM 2701 C CA . ASP A 1 339 ? 16.513 15.109 -6.474 1.00 65.62 339 ASP A CA 1
ATOM 2702 C C . ASP A 1 339 ? 16.228 13.607 -6.509 1.00 65.62 339 ASP A C 1
ATOM 2704 O O . ASP A 1 339 ? 16.991 12.807 -7.056 1.00 65.62 339 ASP A O 1
ATOM 2708 N N . PHE A 1 340 ? 15.10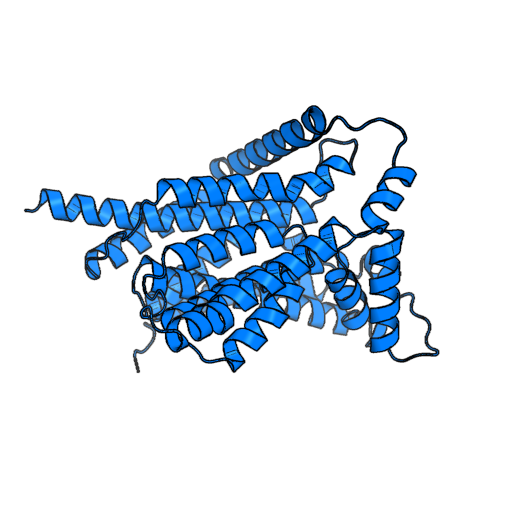6 13.211 -5.909 1.00 73.12 340 PHE A N 1
ATOM 2709 C CA . PHE A 1 340 ? 14.649 11.830 -5.963 1.00 73.12 340 PHE A CA 1
ATOM 2710 C C . PHE A 1 340 ? 13.934 11.552 -7.286 1.00 73.12 340 PHE A C 1
ATOM 2712 O O . PHE A 1 340 ? 13.125 12.370 -7.720 1.00 73.12 340 PHE A O 1
ATOM 2719 N N . PRO A 1 341 ? 14.125 10.362 -7.884 1.00 79.62 341 PRO A N 1
ATOM 2720 C CA . PRO A 1 341 ? 13.288 9.936 -8.996 1.00 79.62 341 PRO A CA 1
ATOM 2721 C C . PRO A 1 341 ? 11.802 9.950 -8.604 1.00 79.62 341 PRO A C 1
ATOM 2723 O O . PRO A 1 341 ? 11.454 9.504 -7.506 1.00 79.62 341 PRO A O 1
ATOM 2726 N N . ASN A 1 342 ? 10.919 10.368 -9.516 1.00 83.69 342 ASN A N 1
ATOM 2727 C CA . ASN A 1 342 ? 9.476 10.524 -9.264 1.00 83.69 342 ASN A CA 1
ATOM 2728 C C . ASN A 1 342 ? 8.841 9.279 -8.619 1.00 83.69 342 ASN A C 1
ATOM 2730 O O . ASN A 1 342 ? 8.093 9.375 -7.652 1.00 83.69 342 ASN A O 1
ATOM 2734 N N . ARG A 1 343 ? 9.234 8.079 -9.053 1.00 85.56 343 ARG A N 1
ATOM 2735 C CA . ARG A 1 343 ? 8.810 6.785 -8.478 1.00 85.56 343 ARG A CA 1
ATOM 2736 C C . ARG A 1 343 ? 9.148 6.573 -7.001 1.00 85.56 343 ARG A C 1
ATOM 2738 O O . ARG A 1 343 ? 8.397 5.932 -6.275 1.00 85.56 343 ARG A O 1
ATOM 2745 N N . ILE A 1 344 ? 10.246 7.148 -6.531 1.00 85.19 344 ILE A N 1
ATOM 2746 C CA . ILE A 1 344 ? 10.658 7.091 -5.128 1.00 85.19 344 ILE A CA 1
ATOM 2747 C C . ILE A 1 344 ? 9.862 8.103 -4.311 1.00 85.19 344 ILE A C 1
ATOM 2749 O O . ILE A 1 344 ? 9.360 7.787 -3.230 1.00 85.19 344 ILE A O 1
ATOM 2753 N N . GLN A 1 345 ? 9.672 9.296 -4.871 1.00 85.88 345 GLN A N 1
ATOM 2754 C CA . GLN A 1 345 ? 8.834 10.324 -4.273 1.00 85.88 345 GLN A CA 1
ATOM 2755 C C . GLN A 1 345 ? 7.359 9.887 -4.195 1.00 85.88 345 GLN A C 1
ATOM 2757 O O . GLN A 1 345 ? 6.695 10.178 -3.203 1.00 85.88 345 GLN A O 1
ATOM 2762 N N . PHE A 1 346 ? 6.863 9.102 -5.158 1.00 89.50 346 PHE A N 1
ATOM 2763 C CA . PHE A 1 346 ? 5.558 8.438 -5.089 1.00 89.50 346 PHE A CA 1
ATOM 2764 C C . PHE A 1 346 ? 5.431 7.558 -3.848 1.00 89.50 346 PHE A C 1
ATOM 2766 O O . PHE A 1 346 ? 4.486 7.721 -3.074 1.00 89.50 346 PHE A O 1
ATOM 2773 N N . VAL A 1 347 ? 6.378 6.638 -3.633 1.00 90.56 347 VAL A N 1
ATOM 2774 C CA . VAL A 1 347 ? 6.345 5.721 -2.485 1.00 90.56 347 VAL A CA 1
ATOM 2775 C C . VAL A 1 347 ? 6.394 6.509 -1.174 1.00 90.56 347 VAL A C 1
ATOM 2777 O O . VAL A 1 347 ? 5.576 6.278 -0.280 1.00 90.56 347 VAL A O 1
ATOM 2780 N N . PHE A 1 348 ? 7.293 7.494 -1.089 1.00 89.12 348 PHE A N 1
ATOM 2781 C CA . PHE A 1 348 ? 7.424 8.372 0.073 1.00 89.12 348 PHE A CA 1
ATOM 2782 C C . PHE A 1 348 ? 6.136 9.143 0.377 1.00 89.12 348 PHE A C 1
ATOM 2784 O O . PHE A 1 348 ? 5.647 9.098 1.511 1.00 89.12 348 PHE A O 1
ATOM 2791 N N . ASN A 1 349 ? 5.556 9.810 -0.625 1.00 89.50 349 ASN A N 1
ATOM 2792 C CA . ASN A 1 349 ? 4.317 10.567 -0.466 1.00 89.50 349 ASN A CA 1
ATOM 2793 C C . ASN A 1 349 ? 3.183 9.635 -0.045 1.00 89.50 349 ASN A C 1
ATOM 2795 O O . ASN A 1 349 ? 2.484 9.924 0.921 1.00 89.50 349 ASN A O 1
ATOM 2799 N N . THR A 1 350 ? 3.049 8.474 -0.690 1.00 91.94 350 THR A N 1
ATOM 2800 C CA . THR A 1 350 ? 1.983 7.508 -0.392 1.00 91.94 350 THR A CA 1
ATOM 2801 C C . THR A 1 350 ? 1.993 7.063 1.067 1.00 91.94 350 THR A C 1
ATOM 2803 O O . THR A 1 350 ? 0.958 7.102 1.741 1.00 91.94 350 THR A O 1
ATOM 2806 N N . TYR A 1 351 ? 3.157 6.688 1.598 1.00 92.06 351 TYR A N 1
ATOM 2807 C CA . TYR A 1 351 ? 3.267 6.291 3.001 1.00 92.06 351 TYR A CA 1
ATOM 2808 C C . TYR A 1 351 ? 3.129 7.469 3.965 1.00 92.06 351 TYR A C 1
ATOM 2810 O O . TYR A 1 351 ? 2.484 7.320 5.003 1.00 92.06 351 TYR A O 1
ATOM 2818 N N . SER A 1 352 ? 3.629 8.652 3.605 1.00 90.88 352 SER A N 1
ATOM 2819 C CA . SER A 1 352 ? 3.477 9.862 4.422 1.00 90.88 352 SER A CA 1
ATOM 2820 C C . SER A 1 352 ? 2.012 10.299 4.541 1.00 90.88 352 SER A C 1
ATOM 2822 O O . SER A 1 352 ? 1.544 10.609 5.636 1.00 90.88 352 SER A O 1
ATOM 2824 N N . ILE A 1 353 ? 1.239 10.238 3.453 1.00 92.06 353 ILE A N 1
ATOM 2825 C CA . ILE A 1 353 ? -0.215 10.476 3.464 1.00 92.06 353 ILE A CA 1
ATOM 2826 C C . ILE A 1 353 ? -0.917 9.413 4.289 1.00 92.06 353 ILE A C 1
ATOM 2828 O O . ILE A 1 353 ? -1.795 9.732 5.080 1.00 92.06 353 ILE A O 1
ATOM 2832 N N . THR A 1 354 ? -0.541 8.144 4.124 1.00 93.75 354 THR A N 1
ATOM 2833 C CA . THR A 1 354 ? -1.158 7.049 4.879 1.00 93.75 354 THR A CA 1
ATOM 2834 C C . THR A 1 354 ? -0.923 7.228 6.380 1.00 93.75 354 THR A C 1
ATOM 2836 O O . THR A 1 354 ? -1.848 7.052 7.177 1.00 93.75 354 THR A O 1
ATOM 2839 N N . ALA A 1 355 ? 0.282 7.651 6.776 1.00 92.81 355 ALA A N 1
ATOM 2840 C CA . ALA A 1 355 ? 0.605 8.024 8.149 1.00 92.81 355 ALA A CA 1
ATOM 2841 C C . ALA A 1 355 ? -0.231 9.227 8.620 1.00 92.81 355 ALA A C 1
ATOM 2843 O O . ALA A 1 355 ? -0.828 9.167 9.696 1.00 92.81 355 ALA A O 1
ATOM 2844 N N . ALA A 1 356 ? -0.351 10.278 7.802 1.00 93.19 356 ALA A N 1
ATOM 2845 C CA . ALA A 1 356 ? -1.141 11.469 8.113 1.00 93.19 356 ALA A CA 1
ATOM 2846 C C . ALA A 1 356 ? -2.645 11.170 8.257 1.00 93.19 356 ALA A C 1
ATOM 2848 O O . ALA A 1 356 ? -3.262 11.602 9.228 1.00 93.19 356 ALA A O 1
ATOM 2849 N N . LEU A 1 357 ? -3.229 10.377 7.355 1.00 94.94 357 LEU A N 1
ATOM 2850 C CA . LEU A 1 357 ? -4.623 9.928 7.421 1.00 94.94 357 LEU A CA 1
ATOM 2851 C C . LEU A 1 357 ? -4.866 9.042 8.646 1.00 94.94 357 LEU A C 1
ATOM 2853 O O . LEU A 1 357 ? -5.870 9.203 9.336 1.00 94.94 357 LEU A O 1
ATOM 2857 N N . THR A 1 358 ? -3.928 8.148 8.972 1.00 94.62 358 THR A N 1
ATOM 2858 C CA . THR A 1 358 ? -4.000 7.344 10.203 1.00 94.62 358 THR A CA 1
ATOM 2859 C C . THR A 1 358 ? -3.949 8.241 11.444 1.00 94.62 358 THR A C 1
ATOM 2861 O O . THR A 1 358 ? -4.732 8.056 12.376 1.00 94.62 358 THR A O 1
ATOM 2864 N N . GLY A 1 359 ? -3.084 9.260 11.440 1.00 95.12 359 GLY A N 1
ATOM 2865 C CA . GLY A 1 359 ? -3.034 10.297 12.471 1.00 95.12 359 GLY A CA 1
ATOM 2866 C C . GLY A 1 359 ? -4.333 11.088 12.592 1.00 95.12 359 GLY A C 1
ATOM 2867 O O . GLY A 1 359 ? -4.802 11.303 13.706 1.00 95.12 359 GLY A O 1
ATOM 2868 N N . ALA A 1 360 ? -4.959 11.445 11.471 1.00 96.25 360 ALA A N 1
ATOM 2869 C CA . ALA A 1 360 ? -6.255 12.115 11.443 1.00 96.25 360 ALA A CA 1
ATOM 2870 C C . ALA A 1 360 ? -7.367 11.244 12.055 1.00 96.25 360 ALA A C 1
ATOM 2872 O O 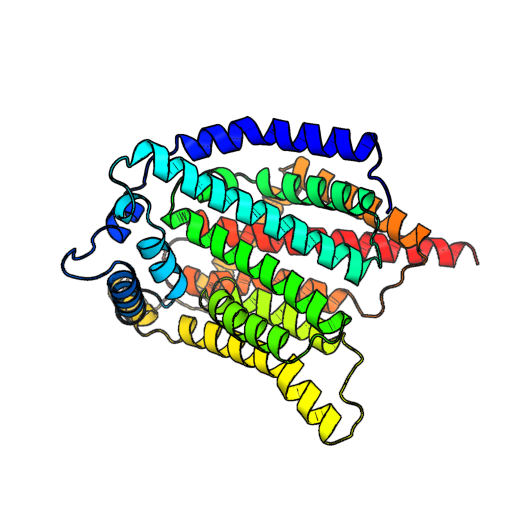. ALA A 1 360 ? -8.165 11.737 12.854 1.00 96.25 360 ALA A O 1
ATOM 2873 N N . VAL A 1 361 ? -7.386 9.939 11.755 1.00 97.00 361 VAL A N 1
ATOM 2874 C CA . VAL A 1 361 ? -8.322 8.988 12.380 1.00 97.00 361 VAL A CA 1
ATOM 2875 C C . VAL A 1 361 ? -8.116 8.930 13.894 1.00 97.00 361 VAL A C 1
ATOM 2877 O O . VAL A 1 361 ? -9.074 9.067 14.653 1.00 97.00 361 VAL A O 1
ATOM 2880 N N . ILE A 1 362 ? -6.868 8.773 14.342 1.00 95.94 362 ILE A N 1
ATOM 2881 C CA . ILE A 1 362 ? -6.511 8.731 15.767 1.00 95.94 362 ILE A CA 1
ATOM 2882 C C . ILE A 1 362 ? -6.921 10.025 16.477 1.00 95.94 362 ILE A C 1
ATOM 2884 O O . ILE A 1 362 ? -7.507 9.967 17.556 1.00 95.94 362 ILE A O 1
ATOM 2888 N N . LEU A 1 363 ? -6.651 11.185 15.875 1.00 96.44 363 LEU A N 1
ATOM 2889 C CA . LEU A 1 363 ? -7.038 12.480 16.426 1.00 96.44 363 LEU A CA 1
ATOM 2890 C C . LEU A 1 363 ? -8.560 12.589 16.578 1.00 96.44 363 LEU A C 1
ATOM 2892 O O . LEU A 1 363 ? -9.033 13.038 17.619 1.00 96.44 363 LEU A O 1
ATOM 2896 N N . GLY A 1 364 ? -9.327 12.130 15.584 1.00 97.19 364 GLY A N 1
ATOM 2897 C CA . GLY A 1 364 ? -10.787 12.075 15.668 1.00 97.19 364 GLY A CA 1
ATOM 2898 C C . GLY A 1 364 ? -11.283 11.250 16.862 1.00 97.19 364 GLY A C 1
ATOM 2899 O O . GLY A 1 364 ? -12.180 11.698 17.576 1.00 97.19 364 GLY A O 1
ATOM 2900 N N . ILE A 1 365 ? -10.658 10.096 17.131 1.00 96.31 365 ILE A N 1
ATOM 2901 C CA . ILE A 1 365 ? -10.980 9.251 18.296 1.00 96.31 365 ILE A CA 1
ATOM 2902 C C . ILE A 1 365 ? -10.679 9.990 19.607 1.00 96.31 365 ILE A C 1
ATOM 2904 O O . ILE A 1 365 ? -11.555 10.098 20.461 1.00 96.31 365 ILE A O 1
ATOM 2908 N N . VAL A 1 366 ? -9.481 10.569 19.746 1.00 95.38 366 VAL A N 1
ATOM 2909 C CA . VAL A 1 366 ? -9.072 11.305 20.960 1.00 95.38 366 VAL A CA 1
ATOM 2910 C C . VAL A 1 366 ? -9.998 12.493 21.245 1.00 95.38 366 VAL A C 1
ATOM 2912 O O . VAL A 1 366 ? -10.359 12.752 22.394 1.00 95.38 366 VAL A O 1
ATOM 2915 N N . LEU A 1 367 ? -10.414 13.222 20.205 1.00 95.88 367 LEU A N 1
ATOM 2916 C CA . LEU A 1 367 ? -11.367 14.323 20.351 1.00 95.88 367 LEU A CA 1
ATOM 2917 C C . LEU A 1 367 ? -12.742 13.825 20.819 1.00 95.88 367 LEU A C 1
ATOM 2919 O O . LEU A 1 367 ? -13.373 14.484 21.645 1.00 95.88 367 LEU A O 1
ATOM 2923 N N . ALA A 1 368 ? -13.203 12.672 20.324 1.00 95.44 368 ALA A N 1
ATOM 2924 C CA . ALA A 1 368 ? -14.466 12.076 20.754 1.00 95.44 368 ALA A CA 1
ATOM 2925 C C . ALA A 1 368 ? -14.428 11.707 22.244 1.00 95.44 368 ALA A C 1
ATOM 2927 O O . ALA A 1 368 ? -15.311 12.141 22.987 1.00 95.44 368 ALA A O 1
ATOM 2928 N N . GLU A 1 369 ? -13.367 11.022 22.684 1.00 92.25 369 GLU A N 1
ATOM 2929 C CA . GLU A 1 369 ? -13.140 10.643 24.086 1.00 92.25 369 GLU A CA 1
ATOM 2930 C C . GLU A 1 369 ? -13.188 11.848 25.031 1.00 92.25 369 GLU A C 1
ATOM 2932 O O . GLU A 1 369 ? -13.900 11.832 26.037 1.00 92.25 369 GLU A O 1
ATOM 2937 N N . LYS A 1 370 ? -12.471 12.930 24.692 1.00 90.12 370 LYS A N 1
ATOM 2938 C CA . LYS A 1 370 ? -12.416 14.131 25.535 1.00 90.12 370 LYS A CA 1
ATOM 2939 C C . LYS A 1 370 ? -13.792 14.784 25.691 1.00 90.12 370 LYS A C 1
ATOM 2941 O O . LYS A 1 370 ? -14.167 15.171 26.792 1.00 90.12 370 LYS A O 1
ATOM 2946 N N . THR A 1 371 ? -14.580 14.839 24.613 1.00 88.25 371 THR A N 1
ATOM 2947 C CA . THR A 1 371 ? -15.930 15.427 24.670 1.00 88.25 371 THR A CA 1
ATOM 2948 C C . THR A 1 371 ? -16.945 14.604 25.468 1.00 88.25 371 THR A C 1
ATOM 2950 O O . THR A 1 371 ? -17.971 15.151 25.871 1.00 88.25 371 THR A O 1
ATOM 2953 N N . GLU A 1 372 ? -16.704 13.308 25.685 1.00 76.81 372 GLU A N 1
ATOM 2954 C CA . GLU A 1 372 ? -17.522 12.493 26.593 1.00 76.81 372 GLU A CA 1
ATOM 2955 C C . GLU A 1 372 ? -17.119 12.667 28.057 1.00 76.81 372 GLU A C 1
ATOM 2957 O O . GLU A 1 372 ? -17.994 12.636 28.923 1.00 76.81 372 GLU A O 1
ATOM 2962 N N . PHE A 1 373 ? -15.827 12.872 28.332 1.00 66.88 373 PHE A N 1
ATOM 2963 C CA . PHE A 1 373 ? -15.332 13.136 29.683 1.00 66.88 373 PHE A CA 1
ATOM 2964 C C . PHE A 1 373 ? -15.895 14.447 30.239 1.00 66.88 373 PHE A C 1
ATOM 2966 O O . PHE A 1 373 ? -16.401 14.455 31.349 1.00 66.88 373 PHE A O 1
ATOM 2973 N N . ASP A 1 374 ? -15.930 15.513 29.433 1.00 67.69 374 ASP A N 1
ATOM 2974 C CA . ASP A 1 374 ? -16.450 16.826 29.852 1.00 67.69 374 ASP A CA 1
ATOM 2975 C C . ASP A 1 374 ? -17.977 16.846 30.115 1.00 67.69 374 ASP A C 1
ATOM 2977 O O . ASP A 1 374 ? -18.520 17.854 30.565 1.00 67.69 374 ASP A O 1
ATOM 2981 N N . ARG A 1 375 ? -18.702 15.760 29.798 1.00 62.56 375 ARG A N 1
ATOM 2982 C CA . ARG A 1 375 ? -20.153 15.624 30.034 1.00 62.56 375 ARG A CA 1
ATOM 2983 C C . ARG A 1 375 ? -20.510 14.824 31.289 1.00 62.56 375 ARG A C 1
ATOM 2985 O O . ARG A 1 375 ? -21.691 14.796 31.636 1.00 62.56 375 ARG A O 1
ATOM 2992 N N . LYS A 1 376 ? -19.547 14.133 31.899 1.00 57.47 376 LYS A N 1
ATOM 2993 C CA . LYS A 1 376 ? -19.719 13.357 33.135 1.00 57.47 376 LYS A CA 1
ATOM 2994 C C . LYS A 1 376 ? -19.130 14.127 34.302 1.00 57.47 376 LYS A C 1
ATOM 2996 O O . LYS A 1 376 ? -19.729 14.023 35.392 1.00 57.47 376 LYS A O 1
#

Foldseek 3Di:
DDDADPVLVVLLVVLVVVCVVLLVLLLQFDADPVLVVLQPFDPPDDQQVRLQVQLLCCLAAAFLLSLLSSCSSSLRCSNVDPPNRRVSSVSLSVLVVLLLVLLLLLLCLLCCPQLVDDRVSLSSVSSSLLVVLLCPDPLNSVLSSYSSSSSLSVLVSLLSNLLSLLSVCLVPVDDLVSQVVLLVSLLNSLSQLLRLLVSLLSLVVSLVVRPQQQPPDPVRNCSCCRRRVNSSVSNVNSNCSRVVRNNLVNLLVVQDPDDQPLVPQLVLLLVVLVVVLVCCCVVVVSLVVSLVVLLVSLLVSCLVVVGADPDDCVVSLVSLLVSLSVSCSSVSSNDPDSDDDSSSSSSSNSSNSVSSSSVSNNNSNVVSNVVVVVVD

Secondary structure (DSSP, 8-state):
-PPPPHHHHHHHHHHHHHTHHHHHHHHTPPPPHHHHHTT---TTS-HHHHHHHHHHHHHHHT-S-HHHHHHHHHT-HHHH-S-HHHHHHHHHHHHHHHHHHHHHHHHHHHHHHHH----HHHHHHHHHHHHHHHHTSTTHHHHTTSHHHHHHHHHHHHHHHHHHHHHHHHHHT--HHHHHHHHHHHHHHHTSHHHHHHHHHHHHHHHHH------SSHHHHHHIIIIIIHHHHHHHHHHHHHHT-HHHHHHHHHH-SS---HHHHHHHHHHHHHHHHHHHHHH-HHHHHHHHHHHHHHHHHHHHHT---SS-HHHHHHHHHHHHHHHHHHHHTT-SSSPPPHHHHHHHHHHHHHHHHHHHHHHHHHHHHHHHHTT-